Protein 2V33 (pdb70)

Radius of gyration: 16.58 Å; Cα contacts (8 Å, |Δi|>4): 611; chains: 2; bounding box: 35×36×46 Å

B-factor: mean 26.04, std 8.5, range [13.28, 63.44]

InterPro domains:
  IPR000336 Flavivirus/Alphavirus glycoprotein, immunoglobulin-like domain superfamily [G3DSA:2.60.40.350] (1107-1206)
  IPR000930 Peptidase S3, togavirin [PF00944] (112-268)
  IPR000930 Peptidase S3, togavirin [PR00798] (110-123)
  IPR000930 Peptidase S3, togavirin [PR00798] (131-155)
  IPR000930 Peptidase S3, togavirin [PR00798] (156-180)
  IPR000930 Peptidase S3, togavirin [PR00798] (181-205)
  IPR000930 Peptidase S3, togavirin [PR00798] (206-230)
  IPR000930 Peptidase S3, togavirin [PR00798] (231-257)
  IPR000930 Peptidase S3, togavirin [PS51690] (119-267)
  IPR000936 Alphavirus E2 glycoprotein [PF00943] (347-749)
  IPR002533 Alphavirus E3 spike glycoprotein [PF01563] (275-333)
  IPR002548 Alphavirus E1 glycoprotein [PF01589] (751-1253)
  IPR009003 Peptidase S1, PA clan [SSF50494] (113-269)
  IPR014756 Immunoglobulin E-set [SSF81296] (1108-1205)
  IPR036253 Flavivirus glycoprotein, central and dimerisation domain superfamily [SSF56983] (816-1107)
  IPR038055 Flaviviral glycoprotein E, dimerisation domain [G3DSA:2.60.98.10] (816-896)
  IPR038055 Flaviviral glycoprotein E, dimerisation domain [G3DSA:2.60.98.10] (931-994)
  IPR038055 Flaviviral glycoprotein E, dimerisation domain [G3DSA:2.60.98.10] (1033-1106)
  IPR042304 Alphavirus E2 glycoprotein, domain A [G3DSA:2.60.40.3200] (339-600)
  IPR042305 Alphavirus E2 glycoprotein, domain B [G3DSA:2.60.40.4310] (508-562)

Nearest PDB structures (foldseek):
  2v33-assembly2_B  TM=1.002E+00  e=1.120E-16  Semliki Forest virus
  2ala-assembly1_A  TM=9.786E-01  e=2.886E-14  Semliki Forest virus
  8x0k-assembly1_C  TM=9.872E-01  e=3.769E-14  Semliki Forest virus
  3n42-assembly1_F  TM=9.534E-01  e=2.826E-11  Chikungunya virus
  8eeu-assembly1_E  TM=9.744E-01  e=5.618E-10  Venezuelan equine encephalitis virus

CATH classification: 2.60.40.350

Organism: Semliki forest virus (NCBI:txid11033)

Secondary structure (DSSP, 8-state):
-PPPEEEEEEEEEEEB-EEEEEEEEEEEEEESS-EEEEEE---SSEEESBSEEEE-TT-EEEEEEEES-SS-EEEEEETTEEEEEE---B-/-PPPEEEEEEEEEEEB-EEEEEEEEEEEEEESS-EEEEEE---SSEEESBSEEEE-TT-EEEEEEEES-SS-EEEEEETTEEEEEE---B-

GO terms:
  GO:0044174 host cell endosome (C, IDA)
  GO:0019068 virion assembly (P, IMP)
  GO:0036094 small molecule binding (F, EXP)

Foldseek 3Di:
DDKDWAPWEKEWPAAAADPDQRTKMKIFTATDAWDKWAKDWDDPFKAWPDGIFTDHRVGMTMTTMHGNDQWDWIWMDTHNDIYIYTDRHHD/DAKDWAPWEKEWPAAAADPDWPTKMKIFTATDAWDKWAKAWDDPFKGWPGGMFTDHRVGMTMTIIHGNDQWDWIWMDTHNDIYIYIDGHHD

Structure (mmCIF, N/CA/C/O backbone):
data_2V33
#
_entry.id   2V33
#
_cell.length_a   60.343
_cell.length_b   62.659
_cell.length_c   113.735
_cell.angle_alpha   90.00
_cell.angle_beta   90.00
_cell.angle_gamma   90.00
#
_s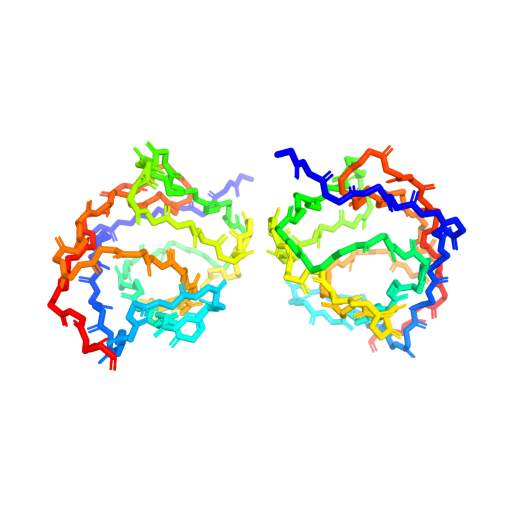ymmetry.space_group_name_H-M   'C 2 2 21'
#
loop_
_entity.id
_entity.type
_entity.pdbx_description
1 polymer 'E1 ENVELOPE GLYCOPROTEIN'
2 non-polymer 'NITRATE ION'
3 water water
#
loop_
_atom_site.group_PDB
_atom_site.id
_atom_site.type_symbol
_atom_site.label_atom_id
_atom_site.label_alt_id
_atom_site.label_comp_id
_atom_site.label_asym_id
_atom_site.label_entity_id
_atom_site.label_seq_id
_atom_site.pdbx_PDB_ins_code
_atom_site.Cartn_x
_atom_site.Cartn_y
_atom_site.Cartn_z
_atom_site.occupancy
_atom_site.B_iso_or_equiv
_atom_site.auth_seq_id
_atom_site.auth_comp_id
_atom_site.auth_asym_id
_atom_site.auth_atom_id
_atom_site.pdbx_PDB_model_num
ATOM 1 N N . GLU A 1 1 ? 55.869 19.669 51.760 1.00 43.69 292 GLU A N 1
ATOM 2 C CA . GLU A 1 1 ? 55.167 20.903 52.220 1.00 43.98 292 GLU A CA 1
ATOM 3 C C . GLU A 1 1 ? 53.764 20.622 52.771 1.00 42.47 292 GLU A C 1
ATOM 4 O O . GLU A 1 1 ? 53.067 19.703 52.319 1.00 42.93 292 GLU A O 1
ATOM 10 N N . ALA A 1 2 ? 53.368 21.431 53.750 1.00 41.01 293 ALA A N 1
ATOM 11 C CA . ALA A 1 2 ? 52.069 21.315 54.406 1.00 38.83 293 ALA A CA 1
ATOM 12 C C . ALA A 1 2 ? 50.917 21.576 53.435 1.00 36.99 293 ALA A C 1
ATOM 13 O O . ALA A 1 2 ? 51.078 22.340 52.476 1.00 37.28 293 ALA A O 1
ATOM 15 N N . PRO A 1 3 ? 49.757 20.931 53.671 1.00 34.70 294 PRO A N 1
ATOM 16 C CA . PRO A 1 3 ? 48.537 21.262 52.936 1.00 32.82 294 PRO A CA 1
ATOM 17 C C . PRO A 1 3 ? 48.202 22.754 53.036 1.00 30.97 294 PRO A C 1
ATOM 18 O O . PRO A 1 3 ? 48.436 23.378 54.071 1.00 30.83 294 PRO A O 1
ATOM 22 N N . THR A 1 4 ? 47.666 23.312 51.958 1.00 28.86 295 THR A N 1
ATOM 23 C CA . THR A 1 4 ? 47.179 24.683 51.971 1.00 27.27 295 THR A CA 1
ATOM 24 C C . THR A 1 4 ? 45.707 24.639 52.347 1.00 25.50 295 THR A C 1
ATOM 25 O O . THR A 1 4 ? 44.896 24.029 51.657 1.00 25.61 295 THR A O 1
ATOM 29 N N . ILE A 1 5 ? 45.362 25.310 53.446 1.00 23.49 296 ILE A N 1
ATOM 30 C CA . ILE A 1 5 ? 44.036 25.223 54.029 1.00 21.29 296 ILE A CA 1
ATOM 31 C C . ILE A 1 5 ? 43.292 26.515 53.693 1.00 20.60 296 ILE A C 1
ATOM 32 O O . ILE A 1 5 ? 43.801 27.624 53.936 1.00 21.36 296 ILE A O 1
ATOM 37 N N . ILE A 1 6 ? 42.107 26.363 53.121 1.00 19.14 297 ILE A N 1
ATOM 38 C CA . ILE A 1 6 ? 41.317 27.484 52.618 1.00 19.50 297 ILE A CA 1
ATOM 39 C C . ILE A 1 6 ? 39.930 27.424 53.260 1.00 17.69 297 ILE A C 1
ATOM 40 O O . ILE A 1 6 ? 39.415 26.328 53.554 1.00 17.16 297 ILE A O 1
ATOM 45 N N . ASP A 1 7 ? 39.303 28.580 53.502 1.00 17.00 298 ASP A N 1
ATOM 46 C CA . ASP A 1 7 ? 37.910 28.605 54.013 1.00 15.96 298 ASP A CA 1
ATOM 47 C C . ASP A 1 7 ? 37.710 27.926 55.350 1.00 15.48 298 ASP A C 1
ATOM 48 O O . ASP A 1 7 ? 36.653 27.338 55.614 1.00 15.67 298 ASP A O 1
ATOM 53 N N . LEU A 1 8 ? 38.731 27.995 56.196 1.00 15.46 299 LEU A N 1
ATOM 54 C CA . LEU A 1 8 ? 38.608 27.362 57.493 1.00 15.56 299 LEU A CA 1
ATOM 55 C C . LEU A 1 8 ? 37.478 27.969 58.333 1.00 15.63 299 LEU A C 1
ATOM 56 O O . LEU A 1 8 ? 37.418 29.189 58.551 1.00 17.10 299 LEU A O 1
ATOM 61 N N . THR A 1 9 ? 36.579 27.086 58.782 1.00 15.90 300 THR A N 1
ATOM 62 C CA A THR A 1 9 ? 35.477 27.482 59.657 0.50 16.97 300 THR A CA 1
ATOM 63 C CA B THR A 1 9 ? 35.428 27.449 59.605 0.50 16.36 300 THR A CA 1
ATOM 64 C C . THR A 1 9 ? 35.307 26.430 60.736 1.00 16.67 300 THR A C 1
ATOM 65 O O . THR A 1 9 ? 35.619 25.244 60.542 1.00 17.21 300 THR A O 1
ATOM 72 N N . CYS A 1 10 ? 34.826 26.864 61.888 1.00 16.25 301 CYS A N 1
ATOM 73 C CA . CYS A 1 10 ? 34.661 26.009 63.033 1.00 16.21 301 CYS A CA 1
ATOM 74 C C . CYS A 1 10 ? 33.209 25.909 63.446 1.00 17.29 301 CYS A C 1
ATOM 75 O O . CYS A 1 10 ? 32.469 26.903 63.376 1.00 17.60 301 CYS A O 1
ATOM 78 N N . THR A 1 11 ? 32.816 24.729 63.916 1.00 17.45 302 THR A N 1
ATOM 79 C CA . THR A 1 11 ? 31.516 24.530 64.526 1.00 19.01 302 THR A CA 1
ATOM 80 C C . THR A 1 11 ? 31.730 23.728 65.794 1.00 19.08 302 THR A C 1
ATOM 81 O O . THR A 1 11 ? 32.328 22.657 65.752 1.00 18.85 302 THR A O 1
ATOM 85 N N . VAL A 1 12 ? 31.262 24.240 66.924 1.00 19.01 303 VAL A N 1
ATOM 86 C CA . VAL A 1 12 ? 31.309 23.447 68.160 1.00 20.75 303 VAL A CA 1
ATOM 87 C C . VAL A 1 12 ? 30.031 22.636 68.243 1.00 23.12 303 VAL A C 1
ATOM 88 O O . VAL A 1 12 ? 28.945 23.197 68.310 1.00 23.47 303 VAL A O 1
ATOM 92 N N . ALA A 1 13 ? 30.163 21.314 68.196 1.00 25.25 304 ALA A N 1
ATOM 93 C CA . ALA A 1 13 ? 28.993 20.447 68.103 1.00 28.00 304 ALA A CA 1
ATOM 94 C C . ALA A 1 13 ? 28.344 20.279 69.463 1.00 29.73 304 ALA A C 1
ATOM 95 O O . ALA A 1 13 ? 27.119 20.341 69.592 1.00 30.98 304 ALA A O 1
ATOM 97 N N . THR A 1 14 ? 29.176 20.067 70.473 1.00 31.38 305 THR A N 1
ATOM 98 C CA . THR A 1 14 ? 28.727 19.878 71.831 1.00 33.21 305 THR A CA 1
ATOM 99 C C . THR A 1 14 ? 29.754 20.481 72.758 1.00 33.49 305 THR A C 1
ATOM 100 O O . THR A 1 14 ? 30.974 20.435 72.515 1.00 33.19 305 THR A O 1
ATOM 104 N N . CYS A 1 15 ? 29.255 21.062 73.829 1.00 35.02 306 CYS A N 1
ATOM 105 C CA . CYS A 1 15 ? 30.110 21.693 74.782 1.00 35.63 306 CYS A CA 1
ATOM 106 C C . CYS A 1 15 ? 29.544 21.531 76.175 1.00 36.93 306 CYS A C 1
ATOM 107 O O . CYS A 1 15 ? 28.410 21.937 76.446 1.00 36.04 306 CYS A O 1
ATOM 110 N N . THR A 1 16 ? 30.332 20.885 77.027 1.00 38.07 307 THR A N 1
ATOM 111 C CA A THR A 1 16 ? 30.092 20.910 78.454 0.50 39.02 307 THR A CA 1
ATOM 112 C CA B THR A 1 16 ? 30.103 20.880 78.469 0.50 38.91 307 THR A CA 1
ATOM 113 C C . THR A 1 16 ? 31.343 21.456 79.137 1.00 39.52 307 THR A C 1
ATOM 114 O O . THR A 1 16 ? 32.450 20.937 78.954 1.00 39.91 307 THR A O 1
ATOM 121 N N . HIS A 1 17 ? 31.175 22.532 79.893 1.00 40.39 308 HIS A N 1
ATOM 122 C CA . HIS A 1 17 ? 32.314 23.124 80.571 1.00 41.71 308 HIS A CA 1
ATOM 123 C C . HIS A 1 17 ? 32.648 22.331 81.833 1.00 42.28 308 HIS A C 1
ATOM 124 O O . HIS A 1 17 ? 31.945 22.403 82.849 1.00 42.63 308 HIS A O 1
ATOM 131 N N . SER A 1 18 ? 33.726 21.556 81.729 1.00 42.75 309 SER A N 1
ATOM 132 C CA . SER A 1 18 ? 34.128 20.600 82.755 1.00 42.77 309 SER A CA 1
ATOM 133 C C . SER A 1 18 ? 35.635 20.433 82.725 1.00 42.77 309 SER A C 1
ATOM 134 O O . SER A 1 18 ? 36.318 21.002 81.862 1.00 42.72 309 SER A O 1
ATOM 137 N N . SER A 1 19 ? 36.135 19.615 83.650 1.00 42.34 310 SER A N 1
ATOM 138 C CA . SER A 1 19 ? 37.568 19.375 83.812 1.00 42.35 310 SER A CA 1
ATOM 139 C C . SER A 1 19 ? 38.125 18.402 82.771 1.00 41.64 310 SER A C 1
ATOM 140 O O . SER A 1 19 ? 39.343 18.308 82.600 1.00 42.06 310 SER A O 1
ATOM 143 N N . ASP A 1 20 ? 37.239 17.680 82.088 1.00 40.24 311 ASP A N 1
ATOM 144 C CA . ASP A 1 20 ? 37.642 16.753 81.029 1.00 39.82 311 ASP A CA 1
ATOM 145 C C . ASP A 1 20 ? 37.458 17.422 79.668 1.00 37.75 311 ASP A C 1
ATOM 146 O O . ASP A 1 20 ? 37.034 18.584 79.595 1.00 37.91 311 ASP A O 1
ATOM 151 N N . PHE A 1 21 ? 37.775 16.703 78.591 1.00 35.63 312 PHE A N 1
ATOM 152 C CA . PHE A 1 21 ? 37.487 17.218 77.256 1.00 33.76 312 PHE A CA 1
ATOM 153 C C . PHE A 1 21 ? 35.997 17.028 76.972 1.00 33.38 312 PHE A C 1
ATOM 154 O O . PHE A 1 21 ? 35.586 16.033 76.379 1.00 33.68 312 PHE A O 1
ATOM 162 N N . GLY A 1 22 ? 35.196 17.991 77.424 1.00 32.56 313 GLY A N 1
ATOM 163 C CA . GLY A 1 22 ? 33.746 17.967 77.219 1.00 31.80 313 GLY A CA 1
ATOM 164 C C . GLY A 1 22 ? 33.321 18.655 75.935 1.00 30.70 313 GLY A C 1
ATOM 165 O O . GLY A 1 22 ? 32.118 18.743 75.617 1.00 30.81 313 GLY A O 1
ATOM 166 N N . GLY A 1 23 ? 34.311 19.136 75.184 1.00 28.80 314 GLY A N 1
ATOM 167 C CA . GLY A 1 23 ? 34.040 19.840 73.945 1.00 26.89 314 GLY A CA 1
ATOM 168 C C . GLY A 1 23 ? 34.435 19.033 72.725 1.00 25.37 314 GLY A C 1
ATOM 169 O O . GLY A 1 23 ? 35.476 18.369 72.708 1.00 25.01 314 GLY A O 1
ATOM 170 N N . VAL A 1 24 ? 33.572 19.086 71.716 1.00 23.89 315 VAL A N 1
ATOM 171 C CA . VAL A 1 24 ? 33.856 18.525 70.409 1.00 23.12 315 VAL A CA 1
ATOM 172 C C . VAL A 1 24 ? 33.605 19.595 69.365 1.00 21.76 315 VAL A C 1
ATOM 173 O O . VAL A 1 24 ? 32.559 20.248 69.379 1.00 21.36 315 VAL A O 1
ATOM 177 N N . LEU A 1 25 ? 34.571 19.789 68.474 1.0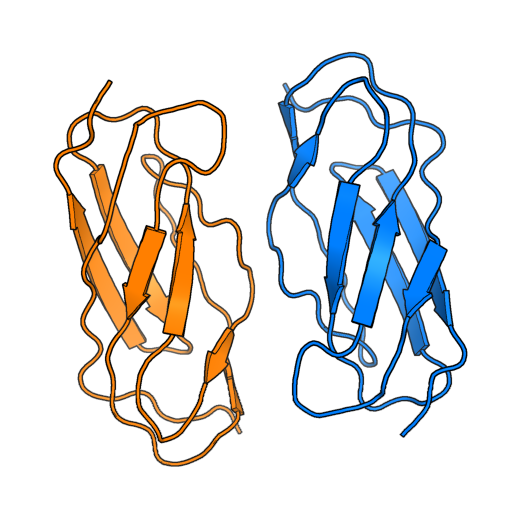0 20.45 316 LEU A N 1
ATOM 178 C CA . LEU A 1 25 ? 34.413 20.776 67.405 1.00 19.07 316 LEU A CA 1
ATOM 179 C C . LEU A 1 25 ? 34.765 20.150 66.065 1.00 19.26 316 LEU A C 1
ATOM 180 O O . LEU A 1 25 ? 35.572 19.210 65.999 1.00 19.58 316 LEU A O 1
ATOM 185 N N . THR A 1 26 ? 34.200 20.700 64.999 1.00 18.52 317 THR A N 1
ATOM 186 C CA . THR A 1 26 ? 34.511 20.262 63.654 1.00 19.10 317 THR A CA 1
ATOM 187 C C . THR A 1 26 ? 35.070 21.456 62.896 1.00 18.34 317 THR A C 1
ATOM 188 O O . THR A 1 26 ? 34.467 22.553 62.912 1.00 17.78 317 THR A O 1
ATOM 192 N N . LEU A 1 27 ? 36.216 21.259 62.240 1.00 17.32 318 LEU A N 1
ATOM 193 C CA . LEU A 1 27 ? 36.774 22.259 61.343 1.00 17.00 318 LEU A CA 1
ATOM 194 C C . LEU A 1 27 ? 36.462 21.837 59.934 1.00 17.51 318 LEU A C 1
ATOM 195 O O . LEU A 1 27 ? 36.680 20.687 59.566 1.00 18.63 318 LEU A O 1
ATOM 200 N N . THR A 1 28 ? 35.888 22.749 59.159 1.00 16.77 319 THR A N 1
ATOM 201 C CA A THR A 1 28 ? 35.671 22.497 57.742 0.50 17.70 319 THR A CA 1
ATOM 202 C CA B THR A 1 28 ? 35.593 22.540 57.749 0.50 16.90 319 THR A CA 1
ATOM 203 C C . THR A 1 28 ? 36.522 23.445 56.936 1.00 17.17 319 THR A C 1
ATOM 204 O O . THR A 1 28 ? 36.777 24.574 57.344 1.00 17.37 319 THR A O 1
ATOM 211 N N . TYR A 1 29 ? 37.004 22.953 55.795 1.00 16.69 320 TYR A N 1
ATOM 212 C CA . TYR A 1 29 ? 37.980 23.686 54.998 1.00 17.82 320 TYR A CA 1
ATOM 213 C C . TYR A 1 29 ? 38.019 23.052 53.620 1.00 18.53 320 TYR A C 1
ATOM 214 O O . TYR A 1 29 ? 37.465 21.941 53.397 1.00 17.91 320 TYR A O 1
ATOM 223 N N . LYS A 1 30 ? 38.695 23.743 52.707 1.00 20.13 321 LYS A N 1
ATOM 224 C CA . LYS A 1 30 ? 39.138 23.130 51.445 1.00 22.49 321 LYS A CA 1
ATOM 225 C C . LYS A 1 30 ? 40.644 22.947 51.482 1.00 23.41 321 LYS A C 1
ATOM 226 O O . LYS A 1 30 ? 41.361 23.757 52.055 1.00 22.21 321 LYS A O 1
ATOM 232 N N . THR A 1 31 ? 41.139 21.877 50.866 1.00 24.83 322 THR A N 1
ATOM 233 C CA . THR A 1 31 ? 42.592 21.696 50.774 1.00 27.03 322 THR A CA 1
ATOM 234 C C . THR A 1 31 ? 43.025 21.080 49.457 1.00 28.54 322 THR A C 1
ATOM 235 O O . THR A 1 31 ? 42.240 20.418 48.807 1.00 28.86 322 THR A O 1
ATOM 239 N N . ASN A 1 32 ? 44.292 21.288 49.117 1.00 29.79 323 ASN A N 1
ATOM 240 C CA . ASN A 1 32 ? 44.864 20.760 47.872 1.00 31.49 323 ASN A CA 1
ATOM 241 C C . ASN A 1 32 ? 45.247 19.286 47.939 1.00 32.39 323 ASN A C 1
ATOM 242 O O . ASN A 1 32 ? 45.264 18.587 46.911 1.00 32.72 323 ASN A O 1
ATOM 247 N N . LYS A 1 33 ? 45.551 18.818 49.147 1.00 32.86 324 LYS A N 1
ATOM 248 C CA . LYS A 1 33 ? 46.054 17.460 49.344 1.00 33.76 324 LYS A CA 1
ATOM 249 C C . LYS A 1 33 ? 45.884 16.974 50.773 1.00 33.66 324 LYS A C 1
ATOM 250 O O . LYS A 1 33 ? 45.719 17.776 51.707 1.00 33.50 324 LYS A O 1
ATOM 256 N N . ASN A 1 34 ? 45.911 15.652 50.931 1.00 33.56 325 ASN A N 1
ATOM 257 C CA . ASN A 1 34 ? 46.053 15.030 52.240 1.00 33.26 325 ASN A CA 1
ATOM 258 C C . ASN A 1 34 ? 47.417 15.367 52.839 1.00 33.06 325 ASN A C 1
ATOM 259 O O . ASN A 1 34 ? 48.412 15.498 52.119 1.00 33.56 325 ASN A O 1
ATOM 264 N N . GLY A 1 35 ? 47.467 15.509 54.156 1.00 32.00 326 GLY A N 1
ATOM 265 C CA . GLY A 1 35 ? 48.719 15.785 54.847 1.00 31.33 326 GLY A CA 1
ATOM 266 C C . GLY A 1 35 ? 48.534 16.021 56.333 1.00 30.73 326 GLY A C 1
ATOM 267 O O . GLY A 1 35 ? 47.408 16.003 56.836 1.00 31.34 326 GLY A O 1
ATOM 268 N N . ASP A 1 36 ? 49.643 16.231 57.036 1.00 30.39 327 ASP A N 1
ATOM 269 C CA . ASP A 1 36 ? 49.606 16.545 58.456 1.00 29.89 327 ASP A CA 1
ATOM 270 C C . ASP A 1 36 ? 49.543 18.046 58.649 1.00 28.45 327 ASP A C 1
ATOM 271 O O . ASP A 1 36 ? 50.261 18.802 57.990 1.00 27.92 327 ASP A O 1
ATOM 276 N N . CYS A 1 37 ? 48.688 18.479 59.574 1.00 27.00 328 CYS A N 1
ATOM 277 C CA . CYS A 1 37 ? 48.705 19.861 60.018 1.00 25.23 328 CYS A CA 1
ATOM 278 C C . CYS A 1 37 ? 48.822 19.917 61.521 1.00 24.06 328 CYS A C 1
ATOM 279 O O . CYS A 1 37 ? 48.142 19.169 62.216 1.00 24.71 328 CYS A O 1
ATOM 282 N N . SER A 1 38 ? 49.628 20.841 62.027 1.00 23.38 329 SER A N 1
ATOM 283 C CA . SER A 1 38 ? 49.556 21.184 63.444 1.00 23.04 329 SER A CA 1
ATOM 284 C C . SER A 1 38 ? 48.258 21.923 63.715 1.00 22.13 329 SER A C 1
ATOM 285 O O . SER A 1 38 ? 47.743 22.625 62.836 1.00 21.53 329 SER A O 1
ATOM 288 N N . VAL A 1 39 ? 47.731 21.711 64.912 1.00 21.35 330 VAL A N 1
ATOM 289 C CA . VAL A 1 39 ? 46.586 22.486 65.402 1.00 21.80 330 VAL A CA 1
ATOM 290 C C . VAL A 1 39 ? 46.986 23.135 66.717 1.00 22.72 330 VAL A C 1
ATOM 291 O O . VAL A 1 39 ? 47.654 22.504 67.548 1.00 22.41 330 VAL A O 1
ATOM 295 N N . HIS A 1 40 ? 46.581 24.397 66.901 1.00 23.24 331 HIS A N 1
ATOM 296 C CA . HIS A 1 40 ? 46.969 25.175 68.073 1.00 24.62 331 HIS A CA 1
ATOM 297 C C . HIS A 1 40 ? 45.827 26.082 68.484 1.00 24.92 331 HIS A C 1
ATOM 298 O O . HIS A 1 40 ? 45.029 26.498 67.652 1.00 23.23 331 HIS A O 1
ATOM 305 N N . SER A 1 41 ? 45.778 26.390 69.771 1.00 26.13 332 SER A N 1
ATOM 306 C CA . SER A 1 41 ? 44.958 27.486 70.276 1.00 28.42 332 SER A CA 1
ATOM 307 C C . SER A 1 41 ? 45.678 28.056 71.474 1.00 29.74 332 SER A C 1
ATOM 308 O O . SER A 1 41 ? 46.017 27.322 72.400 1.00 31.53 332 SER A O 1
ATOM 311 N N . HIS A 1 42 ? 45.916 29.360 71.452 1.00 31.77 333 HIS A N 1
ATOM 312 C CA . HIS A 1 42 ? 46.495 30.053 72.604 1.00 33.79 333 HIS A CA 1
ATOM 313 C C . HIS A 1 42 ? 45.416 30.908 73.252 1.00 34.10 333 HIS A C 1
ATOM 314 O O . HIS A 1 42 ? 45.158 32.053 72.854 1.00 35.41 333 HIS A O 1
ATOM 321 N N . SER A 1 43 ? 44.760 30.291 74.228 1.00 33.96 334 SER A N 1
ATOM 322 C CA . SER A 1 43 ? 43.535 30.813 74.806 1.00 33.48 334 SER A CA 1
ATOM 323 C C . SER A 1 43 ? 43.561 30.651 76.313 1.00 33.65 334 SER A C 1
ATOM 324 O O . SER A 1 43 ? 43.916 29.599 76.828 1.00 34.05 334 SER A O 1
ATOM 327 N N . ASN A 1 44 ? 43.150 31.696 77.017 1.00 34.62 335 ASN A N 1
ATOM 328 C CA . ASN A 1 44 ? 42.950 31.627 78.457 1.00 34.84 335 ASN A CA 1
ATOM 329 C C . ASN A 1 44 ? 41.680 30.847 78.803 1.00 33.81 335 ASN A C 1
ATOM 330 O O . ASN A 1 44 ? 41.401 30.621 79.988 1.00 35.30 335 ASN A O 1
ATOM 335 N N . VAL A 1 45 ? 40.924 30.424 77.780 1.00 32.11 336 VAL A N 1
ATOM 336 C CA A VAL A 1 45 ? 39.561 29.937 77.990 0.50 30.92 336 VAL A CA 1
ATOM 337 C CA B VAL A 1 45 ? 39.553 29.947 77.975 0.50 30.86 336 VAL A CA 1
ATOM 338 C C . VAL A 1 45 ? 39.299 28.486 77.562 1.00 29.95 336 VAL A C 1
ATOM 339 O O . VAL A 1 45 ? 38.408 27.828 78.104 1.00 29.85 336 VAL A O 1
ATOM 346 N N . ALA A 1 46 ? 40.068 27.979 76.606 1.00 28.33 337 ALA A N 1
ATOM 347 C CA . ALA A 1 46 ? 39.899 26.600 76.171 1.00 26.27 337 ALA A CA 1
ATOM 348 C C . ALA A 1 46 ? 41.256 25.950 75.938 1.00 25.33 337 ALA A C 1
ATOM 349 O O . ALA A 1 46 ? 42.215 26.650 75.650 1.00 25.45 337 ALA A O 1
ATOM 351 N N . THR A 1 47 ? 41.312 24.625 76.067 1.00 24.26 338 THR A N 1
ATOM 352 C CA . THR A 1 47 ? 42.543 23.843 75.816 1.00 23.97 338 THR A CA 1
ATOM 353 C C . THR A 1 47 ? 42.222 22.727 74.831 1.00 22.47 338 THR A C 1
ATOM 354 O O . THR A 1 47 ? 41.300 21.941 75.080 1.00 21.80 338 THR A O 1
ATOM 358 N N . LEU A 1 48 ? 42.983 22.627 73.732 1.00 21.70 339 LEU A N 1
ATOM 359 C CA . LEU A 1 48 ? 42.756 21.540 72.771 1.00 21.33 339 LEU A CA 1
ATOM 360 C C . LEU A 1 48 ? 43.372 20.252 73.274 1.00 21.36 339 LEU A C 1
ATOM 361 O O . LEU A 1 48 ? 44.427 20.280 73.908 1.00 22.02 339 LEU A O 1
ATOM 366 N N . GLN A 1 49 ? 42.702 19.136 72.993 1.00 20.26 340 GLN A N 1
ATOM 367 C CA . GLN A 1 49 ? 43.318 17.820 73.205 1.00 20.17 340 GLN A CA 1
ATOM 368 C C . GLN A 1 49 ? 44.444 17.581 72.207 1.00 21.52 340 GLN A C 1
ATOM 369 O O . GLN A 1 49 ? 45.535 17.131 72.599 1.00 21.56 340 GLN A O 1
ATOM 375 N N . GLU A 1 50 ? 44.190 17.869 70.930 1.00 21.20 341 GLU A N 1
ATOM 376 C CA . GLU A 1 50 ? 45.119 17.470 69.859 1.00 21.60 341 GLU A CA 1
ATOM 377 C C . GLU A 1 50 ? 46.239 18.473 69.600 1.00 21.44 341 GLU A C 1
ATOM 378 O O . GLU A 1 50 ? 46.084 19.677 69.826 1.00 21.59 341 GLU A O 1
ATOM 384 N N . ALA A 1 51 ? 47.348 17.962 69.061 1.00 20.34 342 ALA A N 1
ATOM 385 C CA . ALA A 1 51 ? 48.475 18.754 68.620 1.00 20.41 342 ALA A CA 1
ATOM 386 C C . ALA A 1 51 ? 48.563 18.756 67.101 1.00 20.60 342 ALA A C 1
ATOM 387 O O . ALA A 1 51 ? 49.150 19.661 66.504 1.00 21.27 342 ALA A O 1
ATOM 389 N N . THR A 1 52 ? 48.047 17.691 66.502 1.00 20.93 343 THR A N 1
ATOM 390 C CA A THR A 1 52 ? 48.174 17.475 65.057 0.50 22.05 343 THR A CA 1
ATOM 391 C CA B THR A 1 52 ? 48.195 17.443 65.065 0.50 21.89 343 THR A CA 1
ATOM 392 C C . THR A 1 52 ? 46.940 16.776 64.521 1.00 21.82 343 THR A C 1
ATOM 393 O O . THR A 1 52 ? 46.252 16.042 65.242 1.00 22.22 343 THR A O 1
ATOM 400 N N . ALA A 1 53 ? 46.637 17.043 63.256 1.00 23.40 344 ALA A N 1
ATOM 401 C CA . ALA A 1 53 ? 45.501 16.441 62.601 1.00 24.44 344 ALA A CA 1
ATOM 402 C C . ALA A 1 53 ? 45.893 15.911 61.247 1.00 24.97 344 ALA A C 1
ATOM 403 O O . ALA A 1 53 ? 46.752 16.485 60.572 1.00 26.32 344 ALA A O 1
ATOM 405 N N . LYS A 1 54 ? 45.239 14.823 60.865 1.00 26.48 345 LYS A N 1
ATOM 406 C CA . LYS A 1 54 ? 45.415 14.224 59.552 1.00 27.70 345 LYS A CA 1
ATOM 407 C C . LYS A 1 54 ? 44.383 14.870 58.653 1.00 27.94 345 LYS A C 1
ATOM 408 O O . LYS A 1 54 ? 43.200 14.522 58.677 1.00 29.59 345 LYS A O 1
ATOM 414 N N . VAL A 1 55 ? 44.834 15.858 57.892 1.00 27.28 346 VAL A N 1
ATOM 415 C CA . VAL A 1 55 ? 43.968 16.589 56.996 1.00 27.52 346 VAL A CA 1
ATOM 416 C C . VAL A 1 55 ? 43.693 15.753 55.752 1.00 27.84 346 VAL A C 1
ATOM 417 O O . VAL A 1 55 ? 44.622 15.178 55.168 1.00 27.68 346 VAL A O 1
ATOM 421 N N . LYS A 1 56 ? 42.419 15.681 55.379 1.00 27.74 347 LYS A N 1
ATOM 422 C CA . LYS A 1 56 ? 41.964 14.998 54.178 1.00 28.62 347 LYS A CA 1
ATOM 423 C C . LYS A 1 56 ? 41.240 15.960 53.243 1.00 28.21 347 LYS A C 1
ATOM 424 O O . LYS A 1 56 ? 40.692 16.994 53.667 1.00 27.96 347 LYS A O 1
ATOM 430 N N . THR A 1 57 ? 41.215 15.609 51.967 1.00 28.63 348 THR A N 1
ATOM 431 C CA . THR A 1 57 ? 40.551 16.431 50.969 1.00 28.96 348 THR A CA 1
ATOM 432 C C . THR A 1 57 ? 39.030 16.489 51.161 1.00 28.48 348 THR A C 1
ATOM 433 O O . THR A 1 57 ? 38.378 17.402 50.653 1.00 27.80 348 THR A O 1
ATOM 437 N N . ALA A 1 58 ? 38.461 15.520 51.882 1.00 28.16 349 ALA A N 1
ATOM 438 C CA . ALA A 1 58 ? 37.021 15.537 52.226 1.00 27.69 349 ALA A CA 1
ATOM 439 C C . ALA A 1 58 ? 36.606 16.778 53.029 1.00 26.93 349 ALA A C 1
ATOM 440 O O . ALA A 1 58 ? 35.421 17.107 53.103 1.00 27.55 349 ALA A O 1
ATOM 442 N N . GLY A 1 59 ? 37.584 17.440 53.641 1.00 25.80 350 GLY A N 1
ATOM 443 C CA . GLY A 1 59 ? 37.387 18.804 54.133 1.00 24.39 350 GLY A CA 1
ATOM 444 C C . GLY A 1 59 ? 36.848 18.965 55.535 1.00 23.63 350 GLY A C 1
ATOM 445 O O . GLY A 1 59 ? 36.292 20.019 55.847 1.00 21.91 350 GLY A O 1
ATOM 446 N N . LYS A 1 60 ? 37.005 17.944 56.380 1.00 22.92 351 LYS A N 1
ATOM 447 C CA A LYS A 1 60 ? 36.579 18.003 57.786 0.50 22.96 351 LYS A CA 1
ATOM 448 C CA B LYS A 1 60 ? 36.616 18.048 57.787 0.50 23.23 351 LYS A CA 1
ATOM 449 C C . LYS A 1 60 ? 37.626 17.381 58.715 1.00 22.74 351 LYS A C 1
ATOM 450 O O . LYS A 1 60 ? 38.219 16.341 58.382 1.00 23.78 351 LYS A O 1
ATOM 461 N N . VAL A 1 61 ? 37.859 18.030 59.857 1.00 21.99 352 VAL A N 1
ATOM 462 C CA . VAL A 1 61 ? 38.734 17.567 60.945 1.00 22.01 352 VAL A CA 1
ATOM 463 C C . VAL A 1 61 ? 37.938 17.715 62.235 1.00 21.77 352 VAL A C 1
ATOM 464 O O . VAL A 1 61 ? 37.329 18.753 62.456 1.00 20.69 352 VAL A O 1
ATOM 468 N N . THR A 1 62 ? 37.961 16.705 63.097 1.00 21.47 353 THR A N 1
ATOM 469 C CA . THR A 1 62 ? 37.290 16.757 64.385 1.00 21.56 353 THR A CA 1
ATOM 470 C C . THR A 1 62 ? 38.357 16.917 65.470 1.00 21.38 353 THR A C 1
ATOM 471 O O . THR A 1 62 ? 39.366 16.186 65.484 1.00 21.93 353 THR A O 1
ATOM 475 N N . LEU A 1 63 ? 38.136 17.862 66.375 1.00 20.25 354 LEU A N 1
ATOM 476 C CA . LEU A 1 63 ? 39.031 18.101 67.504 1.00 19.85 354 LEU A CA 1
ATOM 477 C C . LEU A 1 63 ? 38.252 18.114 68.804 1.00 20.34 354 LEU A C 1
ATOM 478 O O . LEU A 1 63 ? 37.035 18.278 68.802 1.00 19.82 354 LEU A O 1
ATOM 483 N N . HIS A 1 64 ? 38.966 17.943 69.913 1.00 20.08 355 HIS A N 1
ATOM 484 C CA . HIS A 1 64 ? 38.339 17.940 71.239 1.00 20.29 355 HIS A CA 1
ATOM 485 C C . HIS A 1 64 ? 38.995 18.985 72.099 1.00 19.99 355 HIS A C 1
ATOM 486 O O . HIS A 1 64 ? 40.132 19.374 71.854 1.00 19.41 355 HIS A O 1
ATOM 493 N N . PHE A 1 65 ? 38.240 19.514 73.059 1.00 19.71 356 PHE A N 1
ATOM 494 C CA . PHE A 1 65 ? 38.770 20.583 73.893 1.00 19.99 356 PHE A CA 1
ATOM 495 C C . PHE A 1 65 ? 38.122 20.568 75.244 1.00 20.29 356 PHE A C 1
ATOM 496 O O . PHE A 1 65 ? 37.104 19.915 75.448 1.00 20.40 356 PHE A O 1
ATOM 504 N N . SER A 1 66 ? 38.742 21.286 76.157 1.00 20.73 357 SER A N 1
ATOM 505 C CA A SER A 1 66 ? 38.183 21.459 77.485 0.50 21.29 357 SER A CA 1
ATOM 506 C CA B SER A 1 66 ? 38.215 21.455 77.496 0.50 21.76 357 SER A CA 1
ATOM 507 C C . SER A 1 66 ? 38.072 22.945 77.734 1.00 21.97 357 SER A C 1
ATOM 508 O O . SER A 1 66 ? 38.873 23.734 77.223 1.00 21.90 357 SER A O 1
ATOM 513 N N . THR A 1 67 ? 37.061 23.331 78.506 1.00 22.77 358 THR A N 1
ATOM 514 C CA . THR A 1 67 ? 36.868 24.733 78.848 1.00 24.53 358 THR A CA 1
ATOM 515 C C . THR A 1 67 ? 36.262 24.890 80.230 1.00 25.15 358 THR A C 1
ATOM 516 O O . THR A 1 67 ? 35.473 24.059 80.632 1.00 25.82 358 THR A O 1
ATOM 520 N N . ALA A 1 68 ? 36.633 25.957 80.936 1.00 26.57 359 ALA A N 1
ATOM 521 C CA . ALA A 1 68 ? 35.969 26.295 82.203 1.00 27.38 359 ALA A CA 1
ATOM 522 C C . ALA A 1 68 ? 34.971 27.432 82.018 1.00 27.67 359 ALA A C 1
ATOM 523 O O . ALA A 1 68 ? 34.427 27.957 82.997 1.00 29.49 359 ALA A O 1
ATOM 525 N N . SER A 1 69 ? 34.738 27.805 80.762 1.00 26.36 360 SER A N 1
ATOM 526 C CA . SER A 1 69 ? 33.785 28.864 80.428 1.00 24.81 360 SER A CA 1
ATOM 527 C C . SER A 1 69 ? 32.475 28.302 79.906 1.00 23.52 360 SER A C 1
ATOM 528 O O . SER A 1 69 ? 32.448 27.259 79.237 1.00 23.33 360 SER A O 1
ATOM 531 N N . ALA A 1 70 ? 31.380 29.012 80.182 1.00 22.21 361 ALA A N 1
ATOM 532 C CA . ALA A 1 70 ? 30.112 28.643 79.575 1.00 21.67 361 ALA A CA 1
ATOM 533 C C . ALA A 1 70 ? 29.934 29.349 78.229 1.00 19.32 361 ALA A C 1
ATOM 534 O O . ALA A 1 70 ? 29.026 29.010 77.496 1.00 20.30 361 ALA A O 1
ATOM 536 N N . SER A 1 71 ? 30.817 30.299 77.910 1.00 19.06 362 SER A N 1
ATOM 537 C CA A SER A 1 71 ? 30.711 31.039 76.640 0.50 18.32 362 SER A CA 1
ATOM 538 C CA B SER A 1 71 ? 30.721 31.071 76.670 0.50 18.88 362 SER A CA 1
ATOM 539 C C . SER A 1 71 ? 32.049 31.105 75.917 1.00 17.89 362 SER A C 1
ATOM 540 O O . SER A 1 71 ? 32.496 32.169 75.493 1.00 17.43 362 SER A O 1
ATOM 545 N N . PRO A 1 72 ? 32.715 29.940 75.754 1.00 17.71 363 PRO A N 1
ATOM 546 C CA . PRO A 1 72 ? 34.063 30.024 75.197 1.00 17.75 363 PRO A CA 1
ATOM 547 C C . PRO A 1 72 ? 34.119 30.488 73.751 1.00 16.48 363 PRO A C 1
ATOM 548 O O . PRO A 1 72 ? 33.261 30.121 72.953 1.00 16.97 363 PRO A O 1
ATOM 552 N N . SER A 1 73 ? 35.136 31.279 73.433 1.00 16.58 364 SER A N 1
ATOM 553 C CA . SER A 1 73 ? 35.499 31.577 72.066 1.00 16.08 364 SER A CA 1
ATOM 554 C C . SER A 1 73 ? 37.007 31.588 71.994 1.00 16.99 364 SER A C 1
ATOM 555 O O . SER A 1 73 ? 37.699 32.213 72.836 1.00 18.32 364 SER A O 1
ATOM 558 N N . PHE A 1 74 ? 37.530 30.857 71.011 1.00 15.90 365 PHE A N 1
ATOM 559 C CA . PHE A 1 74 ? 38.969 30.628 70.930 1.00 16.27 365 PHE A CA 1
ATOM 560 C C . PHE A 1 74 ? 39.357 30.419 69.486 1.00 16.23 365 PHE A C 1
ATOM 561 O O . PHE A 1 74 ? 38.629 29.795 68.731 1.00 17.17 365 PHE A O 1
ATOM 569 N N . VAL A 1 75 ? 40.494 30.973 69.097 1.00 16.77 366 VAL A N 1
ATOM 570 C CA . VAL A 1 75 ? 40.969 30.821 67.731 1.00 16.34 366 VAL A CA 1
ATOM 571 C C . VAL A 1 75 ? 41.783 29.538 67.631 1.00 16.68 366 VAL A C 1
ATOM 572 O O . VAL A 1 75 ? 42.674 29.266 68.454 1.00 18.35 366 VAL A O 1
ATOM 576 N N . VAL A 1 76 ? 41.425 28.743 66.640 1.00 16.56 367 VAL A N 1
ATOM 577 C CA . VAL A 1 76 ? 42.156 27.515 66.355 1.00 15.91 367 VAL A CA 1
ATOM 578 C C . VAL A 1 76 ? 42.864 27.640 65.022 1.00 17.19 367 VAL A C 1
ATOM 579 O O . VAL A 1 76 ? 42.283 28.114 64.044 1.00 17.72 367 VAL A O 1
ATOM 583 N N . SER A 1 77 ? 44.131 27.217 64.977 1.00 17.28 368 SER A N 1
ATOM 584 C CA . SER A 1 77 ? 44.845 27.136 63.701 1.00 18.74 368 SER A CA 1
ATOM 585 C C . SER A 1 77 ? 44.855 25.692 63.213 1.00 18.62 368 SER A C 1
ATOM 586 O O . SER A 1 77 ? 44.917 24.749 64.007 1.00 19.69 368 SER A O 1
ATOM 589 N N . LEU A 1 78 ? 44.780 25.537 61.901 1.00 18.97 369 LEU A N 1
ATOM 590 C CA . LEU A 1 78 ? 45.011 24.259 61.227 1.00 19.44 369 LEU A CA 1
ATOM 591 C C . LEU A 1 78 ? 46.037 24.570 60.150 1.00 20.29 369 LEU A C 1
ATOM 592 O O . LEU A 1 78 ? 45.752 25.337 59.208 1.00 20.46 369 LEU A O 1
ATOM 597 N N . CYS A 1 79 ? 47.245 24.023 60.286 1.00 21.94 370 CYS A N 1
ATOM 598 C CA . CYS A 1 79 ? 48.361 24.519 59.482 1.00 23.00 370 CYS A CA 1
ATOM 599 C C . CYS A 1 79 ? 48.420 26.059 59.630 1.00 22.87 370 CYS A C 1
ATOM 600 O O . CYS A 1 79 ? 48.410 26.562 60.752 1.00 22.83 370 CYS A O 1
ATOM 603 N N . SER A 1 80 ? 48.434 26.810 58.531 1.00 22.96 371 SER A N 1
ATOM 604 C CA . SER A 1 80 ? 48.574 28.263 58.671 1.00 22.79 371 SER A CA 1
ATOM 605 C C . SER A 1 80 ? 47.241 29.004 58.803 1.00 21.89 371 SER A C 1
ATOM 606 O O . SER A 1 80 ? 47.244 30.211 59.060 1.00 22.76 371 SER A O 1
ATOM 609 N N . ALA A 1 81 ? 46.131 28.283 58.635 1.00 20.10 372 ALA A N 1
ATOM 610 C CA . ALA A 1 81 ? 44.783 28.905 58.622 1.00 18.82 372 ALA A CA 1
ATOM 611 C C . ALA A 1 81 ? 44.275 29.069 60.041 1.00 18.19 372 ALA A C 1
ATOM 612 O O . ALA A 1 81 ? 44.593 28.276 60.911 1.00 18.67 372 ALA A O 1
ATOM 614 N N . ARG A 1 82 ? 43.507 30.124 60.277 1.00 17.52 373 ARG A N 1
ATOM 615 C CA . ARG A 1 82 ? 42.980 30.414 61.614 1.00 17.00 373 ARG A CA 1
ATOM 616 C C . ARG A 1 82 ? 41.498 30.698 61.572 1.00 16.13 373 ARG A C 1
ATOM 617 O O . ARG A 1 82 ? 41.029 31.419 60.706 1.00 16.29 373 ARG A O 1
ATOM 625 N N . ALA A 1 83 ? 40.769 30.115 62.510 1.00 15.79 374 ALA A N 1
ATOM 626 C CA . ALA A 1 83 ? 39.305 30.294 62.576 1.00 15.05 374 ALA A CA 1
ATOM 627 C C . ALA A 1 83 ? 38.880 30.396 64.039 1.00 15.24 374 ALA A C 1
ATOM 628 O O . ALA A 1 83 ? 39.483 29.769 64.903 1.00 15.78 374 ALA A O 1
ATOM 630 N N . THR A 1 84 ? 37.844 31.177 64.310 1.00 14.77 375 THR A N 1
ATOM 631 C CA . THR A 1 84 ? 37.232 31.253 65.640 1.00 14.83 375 THR A CA 1
ATOM 632 C C . THR A 1 84 ? 36.268 30.114 65.878 1.00 14.75 375 THR A C 1
ATOM 633 O O . THR A 1 84 ? 35.394 29.837 65.057 1.00 15.33 375 THR A O 1
ATOM 637 N N . CYS A 1 85 ? 36.454 29.456 67.013 1.00 14.68 376 CYS A N 1
ATOM 638 C CA . CYS A 1 85 ? 35.496 28.494 67.532 1.00 14.64 376 CYS A CA 1
ATOM 639 C C . CYS A 1 85 ? 34.744 29.143 68.687 1.00 14.81 376 CYS A C 1
ATOM 640 O O . CYS A 1 85 ? 35.362 29.670 69.605 1.00 15.42 376 CYS A O 1
ATOM 643 N N . SER A 1 86 ? 33.422 29.087 68.653 1.00 14.32 377 SER A N 1
ATOM 644 C CA . SER A 1 86 ? 32.632 29.741 69.685 1.00 14.37 377 SER A CA 1
ATOM 645 C C . SER A 1 86 ? 31.482 28.858 70.103 1.00 14.54 377 SER A C 1
ATOM 646 O O . SER A 1 86 ? 30.922 28.168 69.274 1.00 16.09 377 SER A O 1
ATOM 649 N N . ALA A 1 87 ? 31.077 28.910 71.375 1.00 15.44 378 ALA A N 1
ATOM 650 C CA . ALA A 1 87 ? 29.946 28.072 71.800 1.00 16.07 378 ALA A CA 1
ATOM 651 C C . ALA A 1 87 ? 29.321 28.624 73.056 1.00 17.10 378 ALA A C 1
ATOM 652 O O . ALA A 1 87 ? 29.996 29.322 73.836 1.00 17.28 378 ALA A O 1
ATOM 654 N N . SER A 1 88 ? 28.031 28.317 73.224 1.00 18.31 379 SER A N 1
ATOM 655 C CA . SER A 1 88 ? 27.396 28.344 74.545 1.00 20.69 379 SER A CA 1
ATOM 656 C C . SER A 1 88 ? 27.362 26.913 75.046 1.00 23.38 379 SER A C 1
ATOM 657 O O . SER A 1 88 ? 26.746 26.043 74.411 1.00 24.26 379 SER A O 1
ATOM 660 N N . CYS A 1 89 ? 28.007 26.668 76.182 1.00 26.94 380 CYS A N 1
ATOM 661 C CA . CYS A 1 89 ? 28.085 25.302 76.723 1.00 31.01 380 CYS A CA 1
ATOM 662 C C . CYS A 1 89 ? 26.983 24.997 77.721 1.00 34.04 380 CYS A C 1
ATOM 663 O O . CYS A 1 89 ? 25.979 25.727 77.812 1.00 35.02 380 CYS A O 1
ATOM 666 N N . GLU A 1 90 ? 27.167 23.891 78.438 1.00 36.83 381 GLU A N 1
ATOM 667 C CA . GLU A 1 90 ? 26.259 23.453 79.487 1.00 38.55 381 GLU A CA 1
ATOM 668 C C . GLU A 1 90 ? 27.093 22.896 80.630 1.00 40.10 381 GLU A C 1
ATOM 669 O O . GLU A 1 90 ? 28.207 22.424 80.408 1.00 40.32 381 GLU A O 1
ATOM 675 N N . PRO A 1 91 ? 26.564 22.938 81.865 1.00 41.07 382 PRO A N 1
ATOM 676 C CA . PRO A 1 91 ? 27.306 22.293 82.949 1.00 41.51 382 PRO A CA 1
ATOM 677 C C . PRO A 1 91 ? 27.198 20.773 82.847 1.00 41.91 382 PRO A C 1
ATOM 678 O O . PRO A 1 91 ? 26.343 20.248 82.118 1.00 42.53 382 PRO A O 1
ATOM 683 N N . GLU B 1 1 ? 48.871 24.806 90.104 1.00 41.85 292 GLU B N 1
ATOM 684 C CA . GLU B 1 1 ? 50.118 24.089 89.715 1.00 42.23 292 GLU B CA 1
ATOM 685 C C . GLU B 1 1 ? 49.802 22.758 89.025 1.00 40.66 292 GLU B C 1
ATOM 686 O O . GLU B 1 1 ? 48.768 22.138 89.282 1.00 40.88 292 GLU B O 1
ATOM 692 N N . ALA B 1 2 ? 50.705 22.338 88.143 1.00 39.03 293 ALA B N 1
ATOM 693 C CA . ALA B 1 2 ? 50.554 21.094 87.400 1.00 36.95 293 ALA B CA 1
ATOM 694 C C . ALA B 1 2 ? 50.659 19.883 88.330 1.00 35.19 293 ALA B C 1
ATOM 695 O O . ALA B 1 2 ? 51.338 19.951 89.359 1.00 35.44 293 ALA B O 1
ATOM 697 N N . PRO B 1 3 ? 49.979 18.773 87.980 1.00 32.98 294 PRO B N 1
ATOM 698 C CA . PRO B 1 3 ? 50.176 17.537 88.748 1.00 31.28 294 PRO B CA 1
ATOM 699 C C . PRO B 1 3 ? 51.648 17.136 88.727 1.00 29.93 294 PRO B C 1
ATOM 700 O O . PRO B 1 3 ? 52.351 17.401 87.749 1.00 29.53 294 PRO B O 1
ATOM 704 N N . THR B 1 4 ? 52.111 16.520 89.811 1.00 28.33 295 THR B N 1
ATOM 705 C CA . THR B 1 4 ? 53.465 16.005 89.874 1.00 27.16 295 THR B CA 1
ATOM 706 C C . THR B 1 4 ? 53.405 14.567 89.383 1.00 25.20 295 THR B C 1
ATOM 707 O O . THR B 1 4 ? 52.608 13.779 89.885 1.00 25.80 295 THR B O 1
ATOM 711 N N . ILE B 1 5 ? 54.233 14.235 88.393 1.00 22.24 296 ILE B N 1
ATOM 712 C CA . ILE B 1 5 ? 54.171 12.911 87.753 1.00 20.16 296 ILE B CA 1
ATOM 713 C C . ILE B 1 5 ? 55.396 12.113 88.197 1.00 19.50 296 ILE B C 1
ATOM 714 O O . ILE B 1 5 ? 56.534 12.600 88.087 1.00 20.09 296 ILE B O 1
ATOM 719 N N . ILE B 1 6 ? 55.154 10.906 88.701 1.00 17.90 297 ILE B N 1
ATOM 720 C CA . ILE B 1 6 ? 56.188 10.073 89.325 1.00 17.16 297 ILE B CA 1
ATOM 721 C C . ILE B 1 6 ? 56.195 8.722 88.634 1.00 16.18 297 ILE B C 1
ATOM 722 O O . ILE B 1 6 ? 55.122 8.225 88.247 1.00 15.60 297 ILE B O 1
ATOM 727 N N . ASP B 1 7 ? 57.391 8.149 88.440 1.00 15.63 298 ASP B N 1
ATOM 728 C CA . ASP B 1 7 ? 57.517 6.775 87.922 1.00 15.25 298 ASP B CA 1
ATOM 729 C C . ASP B 1 7 ? 56.882 6.604 86.546 1.00 14.79 298 ASP B C 1
ATOM 730 O O . ASP B 1 7 ? 56.229 5.600 86.291 1.00 15.59 298 ASP B O 1
ATOM 735 N N . LEU B 1 8 ? 57.070 7.566 85.658 1.00 14.66 299 LEU B N 1
ATOM 736 C CA . LEU B 1 8 ? 56.457 7.490 84.350 1.00 14.60 299 LEU B CA 1
ATOM 737 C C . LEU B 1 8 ? 57.048 6.346 83.541 1.00 14.76 299 LEU B C 1
ATOM 738 O O . LEU B 1 8 ? 58.274 6.251 83.385 1.00 16.02 299 LEU B O 1
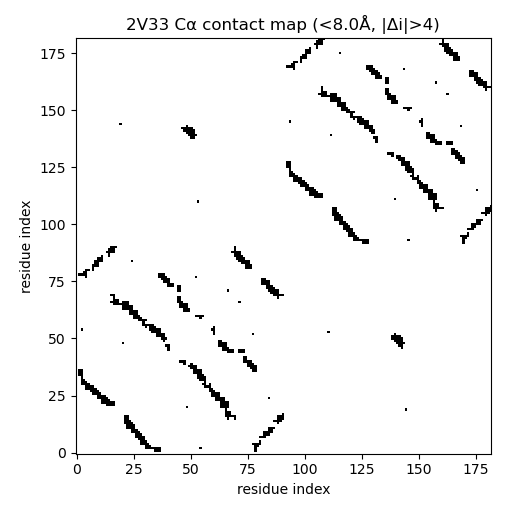ATOM 743 N N . THR B 1 9 ? 56.161 5.493 83.024 1.00 15.83 300 THR B N 1
ATOM 744 C CA A THR B 1 9 ? 56.572 4.406 82.151 0.50 16.41 300 THR B CA 1
ATOM 745 C CA B THR B 1 9 ? 56.588 4.426 82.100 0.50 16.03 300 THR B CA 1
ATOM 746 C C . THR B 1 9 ? 55.662 4.359 80.921 1.00 16.36 300 THR B C 1
ATOM 747 O O . THR B 1 9 ? 54.528 4.815 80.986 1.00 16.47 300 THR B O 1
ATOM 754 N N . CYS B 1 10 ? 56.166 3.834 79.819 1.00 16.28 301 CYS B N 1
ATOM 755 C CA . CYS B 1 10 ? 55.388 3.755 78.589 1.00 16.42 301 CYS B CA 1
ATOM 756 C C . CYS B 1 10 ? 55.334 2.335 78.078 1.00 17.28 301 CYS B C 1
ATOM 757 O O . CYS B 1 10 ? 56.329 1.608 78.160 1.00 18.62 301 CYS B O 1
ATOM 760 N N . THR B 1 11 ? 54.178 1.968 77.520 1.00 16.82 302 THR B N 1
ATOM 761 C CA A THR B 1 11 ? 53.996 0.696 76.813 0.50 17.26 302 THR B CA 1
ATOM 762 C CA B THR B 1 11 ? 54.023 0.704 76.794 0.50 17.99 302 THR B CA 1
ATOM 763 C C . THR B 1 11 ? 53.272 0.982 75.513 1.00 17.70 302 THR B C 1
ATOM 764 O O . THR B 1 11 ? 52.257 1.672 75.516 1.00 18.05 302 THR B O 1
ATOM 771 N N . VAL B 1 12 ? 53.794 0.480 74.400 1.00 17.86 303 VAL B N 1
ATOM 772 C CA . VAL B 1 12 ? 53.073 0.610 73.135 1.00 18.61 303 VAL B CA 1
ATOM 773 C C . VAL B 1 12 ? 52.220 -0.641 72.939 1.00 20.93 303 VAL B C 1
ATOM 774 O O . VAL B 1 12 ? 52.743 -1.768 72.865 1.00 21.73 303 VAL B O 1
ATOM 778 N N . ALA B 1 13 ? 50.913 -0.435 72.842 1.00 22.68 304 ALA B N 1
ATOM 779 C CA . ALA B 1 13 ? 49.940 -1.529 72.768 1.00 24.22 304 ALA B CA 1
ATOM 780 C C . ALA B 1 13 ? 49.904 -2.098 71.364 1.00 25.62 304 ALA B C 1
ATOM 781 O O . ALA B 1 13 ? 49.955 -3.329 71.163 1.00 27.11 304 ALA B O 1
ATOM 783 N N . THR B 1 14 ? 49.803 -1.194 70.394 1.00 25.41 305 THR B N 1
ATOM 784 C CA A THR B 1 14 ? 49.746 -1.571 68.991 0.50 25.80 305 THR B CA 1
ATOM 785 C CA B THR B 1 14 ? 49.729 -1.567 68.984 0.50 26.25 305 THR B CA 1
ATOM 786 C C . THR B 1 14 ? 50.381 -0.487 68.155 1.00 25.88 305 THR B C 1
ATOM 787 O O . THR B 1 14 ? 50.300 0.707 68.480 1.00 25.48 305 THR B O 1
ATOM 794 N N A CYS B 1 15 ? 50.926 -0.933 67.034 0.50 25.72 306 CYS B N 1
ATOM 795 N N B CYS B 1 15 ? 51.122 -0.880 67.129 0.50 26.77 306 CYS B N 1
ATOM 796 C CA A CYS B 1 15 ? 51.586 -0.071 66.112 0.50 26.37 306 CYS B CA 1
ATOM 797 C CA B CYS B 1 15 ? 51.455 0.058 66.070 0.50 27.55 306 CYS B CA 1
ATOM 798 C C A CYS B 1 15 ? 51.586 -0.693 64.718 0.50 27.72 306 CYS B C 1
ATOM 799 C C B CYS B 1 15 ? 51.560 -0.645 64.751 0.50 28.48 306 CYS B C 1
ATOM 800 O O A CYS B 1 15 ? 52.053 -1.818 64.520 0.50 28.13 306 CYS B O 1
ATOM 801 O O B CYS B 1 15 ? 52.071 -1.761 64.630 0.50 28.79 306 CYS B O 1
ATOM 806 N N . THR B 1 16 ? 50.994 0.033 63.779 1.00 29.17 307 THR B N 1
ATOM 807 C CA A THR B 1 16 ? 51.224 -0.182 62.374 0.50 30.22 307 THR B CA 1
ATOM 808 C CA B THR B 1 16 ? 51.277 -0.202 62.392 0.50 30.64 307 THR B CA 1
ATOM 809 C C . THR B 1 16 ? 51.910 1.106 61.956 1.00 31.45 307 THR B C 1
ATOM 810 O O . THR B 1 16 ? 51.434 2.194 62.314 1.00 31.72 307 THR B O 1
ATOM 817 N N . HIS B 1 17 ? 53.036 1.013 61.263 1.00 32.97 308 HIS B N 1
ATOM 818 C CA . HIS B 1 17 ? 53.653 2.235 60.776 1.00 35.61 308 HIS B CA 1
ATOM 819 C C . HIS B 1 17 ? 52.899 2.648 59.530 1.00 37.00 308 HIS B C 1
ATOM 820 O O . HIS B 1 17 ? 52.737 1.863 58.610 1.00 37.28 308 HIS B O 1
ATOM 827 N N . SER B 1 18 ? 52.371 3.865 59.554 1.00 38.77 309 SER B N 1
ATOM 828 C CA . SER B 1 18 ? 51.434 4.323 58.545 1.00 40.05 309 SER B CA 1
ATOM 829 C C . SER B 1 18 ? 51.453 5.830 58.504 1.00 40.55 309 SER B C 1
ATOM 830 O O . SER B 1 18 ? 52.129 6.479 59.317 1.00 40.98 309 SER B O 1
ATOM 833 N N . SER B 1 19 ? 50.716 6.384 57.546 1.00 40.50 310 SER B N 1
ATOM 834 C CA . SER B 1 19 ? 50.552 7.822 57.442 1.00 40.24 310 SER B CA 1
ATOM 835 C C . SER B 1 19 ? 49.520 8.349 58.447 1.00 39.28 310 SER B C 1
ATOM 836 O O . SER B 1 19 ? 49.518 9.535 58.747 1.00 39.95 310 SER B O 1
ATOM 839 N N . ASP B 1 20 ? 48.647 7.478 58.964 1.00 37.58 311 ASP B N 1
ATOM 840 C CA . ASP B 1 20 ? 47.685 7.911 59.988 1.00 35.04 311 ASP B CA 1
ATOM 841 C C . ASP B 1 20 ? 48.212 7.559 61.382 1.00 32.90 311 ASP B C 1
ATOM 842 O O . ASP B 1 20 ? 49.344 7.063 61.519 1.00 32.80 311 ASP B O 1
ATOM 847 N N A PHE B 1 21 ? 47.387 7.767 62.406 0.50 30.89 312 PHE B N 1
ATOM 848 N N B PHE B 1 21 ? 47.437 7.881 62.415 0.50 31.52 312 PHE B N 1
ATOM 849 C CA A PHE B 1 21 ? 47.749 7.361 63.761 0.50 28.77 312 PHE B CA 1
ATOM 850 C CA B PHE B 1 21 ? 47.881 7.645 63.783 0.50 30.08 312 PHE B CA 1
ATOM 851 C C A PHE B 1 21 ? 47.589 5.852 63.931 0.50 27.33 31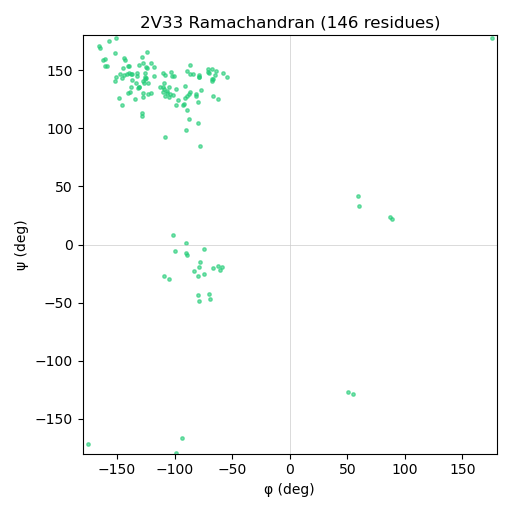2 PHE B C 1
ATOM 852 C C B PHE B 1 21 ? 47.762 6.154 64.112 0.50 28.95 312 PHE B C 1
ATOM 853 O O A PHE B 1 21 ? 46.576 5.369 64.418 0.50 26.71 312 PHE B O 1
ATOM 854 O O B PHE B 1 21 ? 48.722 5.391 63.925 0.50 29.72 312 PHE B O 1
ATOM 869 N N A GLY B 1 22 ? 48.613 5.114 63.504 0.50 26.11 313 GLY B N 1
ATOM 870 N N B GLY B 1 22 ? 46.595 5.729 64.571 0.50 27.13 313 GLY B N 1
ATOM 871 C CA A GLY B 1 22 ? 48.637 3.667 63.647 0.50 23.75 313 GLY B CA 1
ATOM 872 C CA B GLY B 1 22 ? 46.348 4.311 64.818 0.50 25.38 313 GLY B CA 1
ATOM 873 C C A GLY B 1 22 ? 49.172 3.183 64.981 0.50 22.71 313 GLY B C 1
ATOM 874 C C B GLY B 1 22 ? 47.363 3.653 65.737 0.50 24.11 313 GLY B C 1
ATOM 875 O O A GLY B 1 22 ? 49.194 1.985 65.241 0.50 22.24 313 GLY B O 1
ATOM 876 O O B GLY B 1 22 ? 47.144 2.546 66.222 0.50 23.99 313 GLY B O 1
ATOM 877 N N A GLY B 1 23 ? 49.587 4.110 6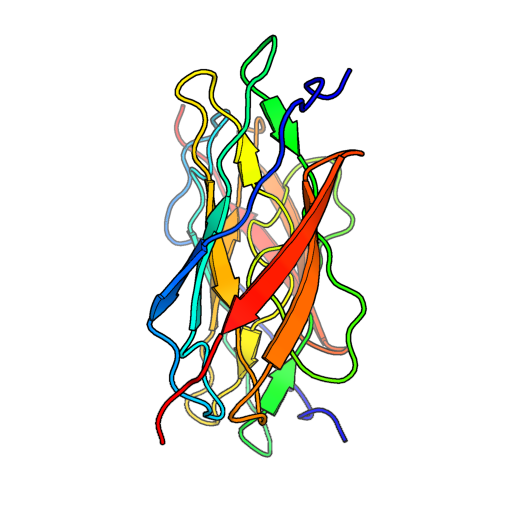5.840 0.50 21.50 314 GLY B N 1
ATOM 878 N N B GLY B 1 23 ? 48.481 4.322 65.978 0.50 22.85 314 GLY B N 1
ATOM 879 C CA A GLY B 1 23 ? 50.075 3.737 67.161 0.50 20.86 314 GLY B CA 1
ATOM 880 C CA B GLY B 1 23 ? 49.436 3.814 66.949 0.50 21.64 314 GLY B CA 1
ATOM 881 C C A GLY B 1 23 ? 49.166 4.117 68.322 0.50 20.31 314 GLY B C 1
ATOM 882 C C B GLY B 1 23 ? 48.876 4.113 68.323 0.50 20.66 314 GLY B C 1
ATOM 883 O O A GLY B 1 23 ? 48.592 5.202 68.347 0.50 20.07 314 GLY B O 1
ATOM 884 O O B GLY B 1 23 ? 48.285 5.176 68.532 0.50 20.28 314 GLY B O 1
ATOM 885 N N . VAL B 1 24 ? 49.035 3.192 69.271 1.00 19.29 315 VAL B N 1
ATOM 886 C CA . VAL B 1 24 ? 48.430 3.433 70.591 1.00 19.06 315 VAL B CA 1
ATOM 887 C C . VAL B 1 24 ? 49.450 3.145 71.699 1.00 18.40 315 VAL B C 1
ATOM 888 O O . VAL B 1 24 ? 50.047 2.053 71.735 1.00 17.63 315 VAL B O 1
ATOM 892 N N . LEU B 1 25 ? 49.636 4.088 72.625 1.00 18.03 316 LEU B N 1
ATOM 893 C CA . LEU B 1 25 ? 50.538 3.856 73.757 1.00 17.23 316 LEU B CA 1
ATOM 894 C C . LEU B 1 25 ? 49.818 4.159 75.057 1.00 18.03 316 LEU B C 1
ATOM 895 O O . LEU B 1 25 ? 48.847 4.933 75.073 1.00 17.80 316 LEU B O 1
ATOM 900 N N . THR B 1 26 ? 50.299 3.550 76.137 1.00 18.45 317 THR B N 1
ATOM 901 C CA . THR B 1 26 ? 49.750 3.808 77.460 1.00 18.88 317 THR B CA 1
ATOM 902 C C . THR B 1 26 ? 50.886 4.281 78.356 1.00 18.36 317 THR B C 1
ATOM 903 O O . THR B 1 26 ? 51.952 3.653 78.410 1.00 18.43 317 THR B O 1
ATOM 907 N N . LEU B 1 27 ? 50.664 5.408 79.034 1.00 17.43 318 LEU B N 1
ATOM 908 C CA . LEU B 1 27 ? 51.609 5.890 80.042 1.00 16.82 318 LEU B CA 1
ATOM 909 C C . LEU B 1 27 ? 51.065 5.476 81.406 1.00 17.78 318 LEU B C 1
ATOM 910 O O . LEU B 1 27 ? 49.874 5.652 81.674 1.00 19.12 318 LEU B O 1
ATOM 915 N N . THR B 1 28 ? 51.934 4.923 82.248 1.00 17.28 319 THR B N 1
ATOM 916 C CA A THR B 1 28 ? 51.603 4.599 83.636 0.50 17.56 319 THR B CA 1
ATOM 917 C CA B THR B 1 28 ? 51.585 4.637 83.636 0.50 18.00 319 THR B CA 1
ATOM 918 C C . THR B 1 28 ? 52.433 5.510 84.546 1.00 17.06 319 THR B C 1
ATOM 919 O O . THR B 1 28 ? 53.582 5.802 84.244 1.00 16.81 319 THR B O 1
ATOM 926 N N . TYR B 1 29 ? 51.847 5.958 85.657 1.00 16.38 320 TYR B N 1
ATOM 927 C CA . TYR B 1 29 ? 52.551 6.884 86.537 1.00 16.70 320 TYR B CA 1
ATOM 928 C C . TYR B 1 29 ? 51.805 6.923 87.855 1.00 17.70 320 TYR B C 1
ATOM 929 O O . TYR B 1 29 ? 50.706 6.346 87.972 1.00 18.41 320 TYR B O 1
ATOM 938 N N . LYS B 1 30 ? 52.415 7.578 88.833 1.00 17.72 321 LYS B N 1
ATOM 939 C CA . LYS B 1 30 ? 51.710 7.997 90.052 1.00 19.28 321 LYS B CA 1
ATOM 940 C C . LYS B 1 30 ? 51.582 9.511 90.037 1.00 20.52 321 LYS B C 1
ATOM 941 O O . LYS B 1 30 ? 52.438 10.211 89.496 1.00 18.86 321 LYS B O 1
ATOM 947 N N . THR B 1 31 ? 50.503 10.030 90.610 1.00 22.05 322 THR B N 1
ATOM 948 C CA . THR B 1 31 ? 50.362 11.483 90.735 1.00 25.05 322 THR B CA 1
ATOM 949 C C . THR B 1 31 ? 49.670 11.849 92.033 1.00 26.02 322 THR B C 1
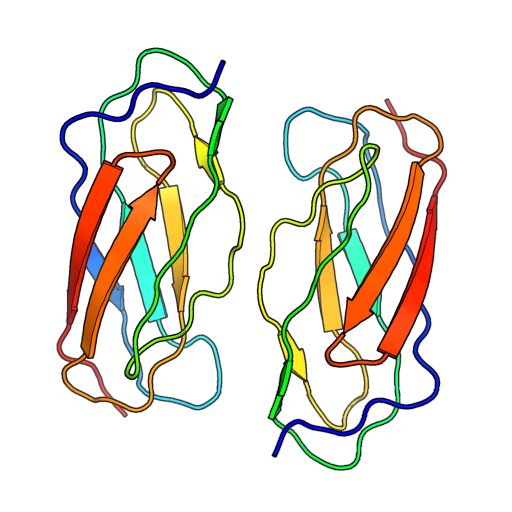ATOM 950 O O . THR B 1 31 ? 48.999 11.011 92.630 1.00 26.92 322 THR B O 1
ATOM 954 N N . ASN B 1 32 ? 49.856 13.107 92.430 1.00 27.64 323 ASN B N 1
ATOM 955 C CA . ASN B 1 32 ? 49.282 13.667 93.660 1.00 29.32 323 ASN B CA 1
ATOM 956 C C . ASN B 1 32 ? 47.831 14.146 93.521 1.00 30.21 323 ASN B C 1
ATOM 957 O O . ASN B 1 32 ? 47.103 14.238 94.523 1.00 30.71 323 ASN B O 1
ATOM 962 N N . LYS B 1 33 ? 47.419 14.440 92.286 1.00 30.52 324 LYS B N 1
ATOM 963 C CA . LYS B 1 33 ? 46.090 15.003 92.012 1.00 31.60 324 LYS B CA 1
ATOM 964 C C . LYS B 1 33 ? 45.689 14.856 90.548 1.00 31.04 324 LYS B C 1
ATOM 965 O O . LYS B 1 33 ? 46.547 14.670 89.678 1.00 31.04 324 LYS B O 1
ATOM 971 N N . ASN B 1 34 ? 44.382 14.914 90.282 1.00 31.10 325 ASN B N 1
ATOM 972 C CA . ASN B 1 34 ? 43.889 15.032 88.917 1.00 31.13 325 ASN B CA 1
ATOM 973 C C . ASN B 1 34 ? 44.281 16.393 88.369 1.00 30.85 325 ASN B C 1
ATOM 974 O O . ASN B 1 34 ? 44.274 17.384 89.100 1.00 31.25 325 ASN B O 1
ATOM 979 N N . GLY B 1 35 ? 44.640 16.450 87.092 1.00 30.03 326 GLY B N 1
ATOM 980 C CA . GLY B 1 35 ? 44.991 17.725 86.482 1.00 29.59 326 GLY B CA 1
ATOM 981 C C . GLY B 1 35 ? 45.258 17.598 85.000 1.00 29.12 326 GLY B C 1
ATOM 982 O O . GLY B 1 35 ? 45.015 16.540 84.407 1.00 29.57 326 GLY B O 1
ATOM 983 N N . ASP B 1 36 ? 45.747 18.683 84.410 1.00 28.86 327 ASP B N 1
ATOM 984 C CA . ASP B 1 36 ? 46.108 18.716 82.990 1.00 28.30 327 ASP B CA 1
ATOM 985 C C . ASP B 1 36 ? 47.612 18.682 82.857 1.00 27.27 327 ASP B C 1
ATOM 986 O O . ASP B 1 36 ? 48.332 19.398 83.567 1.00 26.81 327 ASP B O 1
ATOM 991 N N . CYS B 1 37 ? 48.090 17.851 81.932 1.00 25.82 328 CYS B N 1
ATOM 992 C CA . CYS B 1 37 ? 49.479 17.872 81.553 1.00 25.02 328 CYS B CA 1
ATOM 993 C C . CYS B 1 37 ? 49.609 18.000 80.052 1.00 24.23 328 CYS B C 1
ATOM 994 O O . CYS B 1 37 ? 48.878 17.331 79.313 1.00 25.07 328 CYS B O 1
ATOM 997 N N . SER B 1 38 ? 50.579 18.788 79.611 1.00 23.38 329 SER B N 1
ATOM 998 C CA . SER B 1 38 ? 50.976 18.772 78.211 1.00 23.99 329 SER B CA 1
ATOM 999 C C . SER B 1 38 ? 51.686 17.458 77.958 1.00 22.87 329 SER B C 1
ATOM 1000 O O . SER B 1 38 ? 52.313 16.897 78.868 1.00 22.71 329 SER B O 1
ATOM 1003 N N . VAL B 1 39 ? 51.584 16.990 76.726 1.00 22.50 330 VAL B N 1
ATOM 1004 C CA . VAL B 1 39 ? 52.360 15.828 76.268 1.00 21.48 330 VAL B CA 1
ATOM 1005 C C . VAL B 1 39 ? 53.131 16.222 75.012 1.00 23.18 330 VAL B C 1
ATOM 1006 O O . VAL B 1 39 ? 52.652 17.016 74.200 1.00 22.04 330 VAL B O 1
ATOM 1010 N N . HIS B 1 40 ? 54.340 15.692 74.858 1.00 23.10 331 HIS B N 1
ATOM 1011 C CA . HIS B 1 40 ? 55.193 16.038 73.714 1.00 24.98 331 HIS B CA 1
ATOM 1012 C C . HIS B 1 40 ? 56.086 14.858 73.391 1.00 25.08 331 HIS B C 1
ATOM 1013 O O . HIS B 1 40 ? 56.508 14.144 74.300 1.00 24.23 331 HIS B O 1
ATOM 1020 N N A SER B 1 41 ? 56.533 14.811 72.147 0.50 25.44 332 SER B N 1
ATOM 1021 N N B SER B 1 41 ? 56.225 14.537 72.097 0.50 25.29 332 SER B N 1
ATOM 1022 C CA A SER B 1 41 ? 57.741 14.079 71.811 0.50 25.89 332 SER B CA 1
ATOM 1023 C CA B SER B 1 41 ? 57.178 13.502 71.631 0.50 25.32 332 SER B CA 1
ATOM 1024 C C A SER B 1 41 ? 58.501 14.866 70.755 0.50 26.69 332 SER B C 1
ATOM 1025 C C B SER B 1 41 ? 58.464 14.208 71.264 0.50 25.55 332 SER B C 1
ATOM 1026 O O A SER B 1 41 ? 57.938 15.212 69.722 0.50 27.03 332 SER B O 1
ATOM 1027 O O B SER B 1 41 ? 58.450 15.283 70.663 0.50 25.67 332 SER B O 1
ATOM 1032 N N A HIS B 1 42 ? 59.761 15.175 71.044 0.50 27.47 333 HIS B N 1
ATOM 1033 N N B HIS B 1 42 ? 59.588 13.596 71.595 0.50 25.36 333 HIS B N 1
ATOM 1034 C CA A HIS B 1 42 ? 60.637 15.884 70.116 0.50 28.59 333 HIS B CA 1
ATOM 1035 C CA B HIS B 1 42 ? 60.838 14.314 71.467 0.50 25.51 333 HIS B CA 1
ATOM 1036 C C A HIS B 1 42 ? 61.379 14.890 69.221 0.50 28.74 333 HIS B C 1
ATOM 1037 C C B HIS B 1 42 ? 61.743 13.769 70.363 0.50 25.79 333 HIS B C 1
ATOM 1038 O O A HIS B 1 42 ? 62.604 14.925 69.102 0.50 29.36 333 HIS B O 1
ATOM 1039 O O B HIS B 1 42 ? 62.962 13.872 70.453 0.50 25.99 333 HIS B O 1
ATOM 1052 N N A SER B 1 43 ? 60.630 14.005 68.578 0.50 28.67 334 SER B N 1
ATOM 1053 N N B SER B 1 43 ? 61.123 13.234 69.309 0.50 26.13 334 SER B N 1
ATOM 1054 C CA A SER B 1 43 ? 61.241 12.953 67.784 0.50 28.70 334 SER B CA 1
ATOM 1055 C CA B SER B 1 43 ? 61.845 12.612 68.178 0.50 26.36 334 SER B CA 1
ATOM 1056 C C A SER B 1 43 ? 60.953 13.118 66.308 0.50 28.55 334 SER B C 1
ATOM 1057 C C B SER B 1 43 ? 61.316 13.008 66.798 0.50 26.71 334 SER B C 1
ATOM 1058 O O A SER B 1 43 ? 59.853 13.488 65.900 0.50 28.95 334 SER B O 1
ATOM 1059 O O B SER B 1 43 ? 60.252 13.622 66.680 0.50 27.76 334 SER B O 1
ATOM 1064 N N A ASN B 1 44 ? 61.948 12.836 65.495 0.50 28.03 335 ASN B N 1
ATOM 1065 N N B ASN B 1 44 ? 62.059 12.636 65.754 0.50 26.46 335 ASN B N 1
ATOM 1066 C CA A ASN B 1 44 ? 61.665 12.718 64.095 0.50 28.00 335 ASN B CA 1
ATOM 1067 C CA B ASN B 1 44 ? 61.579 12.763 64.373 0.50 26.70 335 ASN B CA 1
ATOM 1068 C C A ASN B 1 44 ? 60.737 11.524 63.882 0.50 26.97 335 ASN B C 1
ATOM 1069 C C B ASN B 1 44 ? 61.223 11.409 63.733 0.50 26.22 335 ASN B C 1
ATOM 1070 O O A ASN B 1 44 ? 59.775 11.612 63.121 0.50 27.25 335 ASN B O 1
ATOM 1071 O O B ASN B 1 44 ? 61.169 11.262 62.498 0.50 26.09 335 ASN B O 1
ATOM 1080 N N . VAL B 1 45 ? 60.987 10.427 64.599 1.00 25.65 336 VAL B N 1
ATOM 1081 C CA A VAL B 1 45 ? 60.485 9.130 64.153 0.50 24.83 336 VAL B CA 1
ATOM 1082 C CA B VAL B 1 45 ? 60.532 9.095 64.220 0.50 24.98 336 VAL B CA 1
ATOM 1083 C C . VAL B 1 45 ? 59.025 8.880 64.465 1.00 24.19 336 VAL B C 1
ATOM 1084 O O . VAL B 1 45 ? 58.403 8.046 63.821 1.00 24.82 336 VAL B O 1
ATOM 1091 N N . ALA B 1 46 ? 58.461 9.623 65.416 1.00 22.60 337 ALA B N 1
ATOM 1092 C CA . ALA B 1 46 ? 57.070 9.437 65.784 1.00 21.83 337 ALA B CA 1
ATOM 1093 C C . ALA B 1 46 ? 56.451 10.778 66.124 1.00 21.84 337 ALA B C 1
ATOM 1094 O O . ALA B 1 46 ? 57.132 11.661 66.652 1.00 23.16 337 ALA B O 1
ATOM 1096 N N . THR B 1 47 ? 55.173 10.912 65.792 1.00 20.46 338 THR B N 1
ATOM 1097 C CA A THR B 1 47 ? 54.458 12.135 66.103 0.50 20.92 338 THR B CA 1
ATOM 1098 C CA B THR B 1 47 ? 54.393 12.147 65.996 0.50 20.40 338 THR B CA 1
ATOM 1099 C C . THR B 1 47 ? 53.187 11.811 66.858 1.00 19.97 338 THR B C 1
ATOM 1100 O O . THR B 1 47 ? 52.419 10.938 66.482 1.00 19.49 338 THR B O 1
ATOM 1107 N N . LEU B 1 48 ? 53.007 12.516 67.977 1.00 20.55 339 LEU B N 1
ATOM 1108 C CA . LEU B 1 48 ? 51.850 12.295 68.828 1.00 20.04 339 LEU B CA 1
ATOM 1109 C C . LEU B 1 48 ? 50.649 12.986 68.240 1.00 19.93 339 LEU B C 1
ATOM 1110 O O . LEU B 1 48 ? 50.772 14.073 67.680 1.00 21.17 339 LEU B O 1
ATOM 1115 N N . GLN B 1 49 ? 49.496 12.355 68.396 1.00 18.87 340 GLN B N 1
ATOM 1116 C CA . GLN B 1 49 ? 48.231 13.026 68.069 1.00 19.40 340 GLN B CA 1
ATOM 1117 C C . GLN B 1 49 ? 47.926 14.135 69.068 1.00 19.91 340 GLN B C 1
ATOM 1118 O O . GLN B 1 49 ? 47.473 15.215 68.674 1.00 19.81 340 GLN B O 1
ATOM 1124 N N . GLU B 1 50 ? 48.159 13.856 70.346 1.00 19.62 341 GLU B N 1
ATOM 1125 C CA . GLU B 1 50 ? 47.754 14.730 71.454 1.00 19.72 341 GLU B CA 1
ATOM 1126 C C . GLU B 1 50 ? 48.777 15.772 71.844 1.00 20.46 341 GLU B C 1
ATOM 1127 O O . GLU B 1 50 ? 49.988 15.566 71.732 1.00 20.49 341 GLU B O 1
ATOM 1133 N N . ALA B 1 51 ? 48.244 16.902 72.333 1.00 19.51 342 ALA B N 1
ATOM 1134 C CA . ALA B 1 51 ? 49.006 18.002 72.926 1.00 19.81 342 ALA B CA 1
ATOM 1135 C C . ALA B 1 51 ? 48.848 17.991 74.435 1.00 20.30 342 ALA B C 1
ATOM 1136 O O . ALA B 1 51 ? 49.747 18.435 75.159 1.00 20.66 342 ALA B O 1
ATOM 1138 N N . THR B 1 52 ? 47.696 17.504 74.896 1.00 21.00 343 THR B N 1
ATOM 1139 C CA A THR B 1 52 ? 47.407 17.520 76.324 0.50 21.74 343 THR B CA 1
ATOM 1140 C CA B THR B 1 52 ? 47.320 17.564 76.310 0.50 21.97 343 THR B CA 1
ATOM 1141 C C . THR B 1 52 ? 46.687 16.254 76.758 1.00 21.76 343 THR B C 1
ATOM 1142 O O . THR B 1 52 ? 46.029 15.572 75.964 1.00 22.42 343 THR B O 1
ATOM 1149 N N . ALA B 1 53 ? 46.871 15.921 78.029 1.00 22.44 344 ALA B N 1
ATOM 1150 C CA . ALA B 1 53 ? 46.246 14.773 78.617 1.00 23.27 344 ALA B CA 1
ATOM 1151 C C . ALA B 1 53 ? 45.620 15.167 79.940 1.00 24.07 344 ALA B C 1
ATOM 1152 O O . ALA B 1 53 ? 46.157 16.002 80.666 1.00 23.96 344 ALA B O 1
ATOM 1154 N N . LYS B 1 54 ? 44.488 14.541 80.227 1.00 25.27 345 LYS B N 1
ATOM 1155 C CA . LYS B 1 54 ? 43.839 14.646 81.527 1.00 26.81 345 LYS B CA 1
ATOM 1156 C C . LYS B 1 54 ? 44.426 13.569 82.425 1.00 26.59 345 LYS B C 1
ATOM 1157 O O . LYS B 1 54 ? 44.176 12.374 82.255 1.00 26.90 345 LYS B O 1
ATOM 1163 N N . VAL B 1 55 ? 45.231 14.010 83.374 1.00 26.71 346 VAL B N 1
ATOM 1164 C CA . VAL B 1 55 ? 45.899 13.088 84.287 1.00 27.21 346 VAL B CA 1
ATOM 1165 C C . VAL B 1 55 ? 45.003 12.772 85.471 1.00 28.15 346 VAL B C 1
ATOM 1166 O O . VAL B 1 55 ? 44.434 13.681 86.082 1.00 27.72 346 VAL B O 1
ATOM 1170 N N . LYS B 1 56 ? 44.864 11.483 85.768 1.00 29.03 347 LYS B N 1
ATOM 1171 C CA . LYS B 1 56 ? 44.042 11.012 86.881 1.00 29.85 347 LYS B CA 1
ATOM 1172 C C . LYS B 1 56 ? 44.892 10.273 87.902 1.00 29.27 347 LYS B C 1
ATOM 1173 O O . LYS B 1 56 ? 45.916 9.671 87.563 1.00 29.25 347 LYS B O 1
ATOM 1179 N N . THR B 1 57 ? 44.449 10.278 89.153 1.00 28.84 348 THR B N 1
ATOM 1180 C CA . THR B 1 57 ? 45.139 9.518 90.194 1.00 27.87 348 THR B CA 1
ATOM 1181 C C . THR B 1 57 ? 45.146 8.005 89.924 1.00 27.17 348 THR B C 1
ATOM 1182 O O . THR B 1 57 ? 45.963 7.281 90.487 1.00 27.53 348 THR B O 1
ATOM 1186 N N . ALA B 1 58 ? 44.247 7.531 89.054 1.00 26.52 349 ALA B N 1
ATOM 1187 C CA . ALA B 1 58 ? 44.205 6.118 88.649 1.00 26.18 349 ALA B CA 1
ATOM 1188 C C . ALA B 1 58 ? 45.520 5.697 87.965 1.00 25.25 349 ALA B C 1
ATOM 1189 O O . ALA B 1 58 ? 45.846 4.501 87.876 1.00 25.51 349 ALA B O 1
ATOM 1191 N N . GLY B 1 59 ? 46.248 6.683 87.452 1.00 24.19 350 GLY B N 1
ATOM 1192 C CA . GLY B 1 59 ? 47.630 6.451 87.013 1.00 23.24 350 GLY B CA 1
ATOM 1193 C C . GLY B 1 59 ? 47.875 5.957 85.596 1.00 22.46 350 GLY B C 1
ATOM 1194 O O . GLY B 1 59 ? 48.910 5.364 85.335 1.00 21.34 350 GLY B O 1
ATOM 1195 N N . LYS B 1 60 ? 46.940 6.202 84.676 1.00 22.31 351 LYS B N 1
ATOM 1196 C CA . LYS B 1 60 ? 47.075 5.799 83.264 1.00 22.30 351 LYS B CA 1
ATOM 1197 C C . LYS B 1 60 ? 46.613 6.923 82.348 1.00 22.09 351 LYS B C 1
ATOM 1198 O O . LYS B 1 60 ? 45.607 7.608 82.623 1.00 23.42 351 LYS B O 1
ATOM 1204 N N . VAL B 1 61 ? 47.332 7.095 81.249 1.00 20.88 352 VAL B N 1
ATOM 1205 C CA . VAL B 1 61 ? 46.955 7.999 80.153 1.00 21.01 352 VAL B CA 1
ATOM 1206 C C . VAL B 1 61 ? 47.151 7.219 78.857 1.00 21.08 352 VAL B C 1
ATOM 1207 O O . VAL B 1 61 ? 48.141 6.515 78.717 1.00 20.61 352 VAL B O 1
ATOM 1211 N N . THR B 1 62 ? 46.232 7.348 77.907 1.00 20.45 353 THR B N 1
ATOM 1212 C CA . THR B 1 62 ? 46.394 6.716 76.603 1.00 20.75 353 THR B CA 1
ATOM 1213 C C . THR B 1 62 ? 46.632 7.802 75.567 1.00 20.38 353 THR B C 1
ATOM 1214 O O . THR B 1 62 ? 45.898 8.799 75.527 1.00 21.41 353 THR B O 1
ATOM 1218 N N . LEU B 1 63 ? 47.671 7.616 74.741 1.00 18.91 354 LEU B N 1
ATOM 1219 C CA . LEU B 1 63 ? 47.963 8.524 73.639 1.00 18.26 354 LEU B CA 1
ATOM 1220 C C . LEU B 1 63 ? 48.012 7.769 72.336 1.00 18.39 354 LEU B C 1
ATOM 1221 O O . LEU B 1 63 ? 48.059 6.536 72.329 1.00 17.88 354 LEU B O 1
ATOM 1226 N N . HIS B 1 64 ? 47.969 8.518 71.243 1.00 17.98 355 HIS B N 1
ATOM 1227 C CA . HIS B 1 64 ? 48.046 7.945 69.898 1.00 17.99 355 HIS B CA 1
ATOM 1228 C C . HIS B 1 64 ? 49.167 8.590 69.147 1.00 17.93 355 HIS B C 1
ATOM 1229 O O . HIS B 1 64 ? 49.546 9.729 69.424 1.00 17.95 355 HIS B O 1
ATOM 1236 N N . PHE B 1 65 ? 49.719 7.841 68.198 1.00 18.14 356 PHE B N 1
ATOM 1237 C CA . PHE B 1 65 ? 50.858 8.343 67.458 1.00 17.32 356 PHE B CA 1
ATOM 1238 C C . PHE B 1 65 ? 50.925 7.742 66.066 1.00 17.75 356 PHE B C 1
ATOM 1239 O O . PHE B 1 65 ? 50.294 6.734 65.787 1.00 18.04 356 PHE B O 1
ATOM 1247 N N A SER B 1 66 ? 51.704 8.404 65.223 0.50 17.38 357 SER B N 1
ATOM 1248 N N B SER B 1 66 ? 51.690 8.397 65.201 0.50 17.28 357 SER B N 1
ATOM 1249 C CA A SER B 1 66 ? 51.990 7.967 63.874 0.50 18.47 357 SER B CA 1
ATOM 1250 C CA B SER B 1 66 ? 51.966 7.901 63.859 0.50 18.19 357 SER B CA 1
ATOM 1251 C C A SER B 1 66 ? 53.493 7.755 63.786 0.50 18.14 357 SER B C 1
ATOM 1252 C C B SER B 1 66 ? 53.474 7.837 63.651 0.50 18.12 357 SER B C 1
ATOM 1253 O O A SER B 1 66 ? 54.257 8.447 64.459 0.50 18.31 357 SER B O 1
ATOM 1254 O O B SER B 1 66 ? 54.216 8.720 64.070 0.50 18.38 357 SER B O 1
ATOM 1259 N N . THR B 1 67 ? 53.901 6.785 62.966 1.00 18.50 358 THR B N 1
ATOM 1260 C CA . THR B 1 67 ? 55.327 6.555 62.652 1.00 18.59 358 THR B CA 1
ATOM 1261 C C . THR B 1 67 ? 55.465 5.889 61.296 1.00 19.50 358 THR B C 1
ATOM 1262 O O . THR B 1 67 ? 54.585 5.124 60.902 1.00 20.75 358 THR B O 1
ATOM 1266 N N . ALA B 1 68 ? 56.563 6.195 60.598 1.00 19.71 359 ALA B N 1
ATOM 1267 C CA . ALA B 1 68 ? 56.910 5.521 59.340 1.00 21.13 359 ALA B CA 1
ATOM 1268 C C . ALA B 1 68 ? 57.960 4.460 59.614 1.00 21.50 359 ALA B C 1
ATOM 1269 O O . ALA B 1 68 ? 58.342 3.704 58.704 1.00 22.64 359 ALA B O 1
ATOM 1271 N N . SER B 1 69 ? 58.435 4.413 60.857 1.00 21.56 360 SER B N 1
ATOM 1272 C CA . SER B 1 69 ? 59.501 3.490 61.217 1.00 22.16 360 SER B CA 1
ATOM 1273 C C . SER B 1 69 ? 58.982 2.133 61.605 1.00 21.97 360 SER B C 1
ATOM 1274 O O . SER B 1 69 ? 57.918 2.001 62.213 1.00 22.25 360 SER B O 1
ATOM 1277 N N . ALA B 1 70 ? 59.768 1.102 61.279 1.00 22.20 361 ALA B N 1
ATOM 1278 C CA . ALA B 1 70 ? 59.452 -0.238 61.734 1.00 21.72 361 ALA B CA 1
ATOM 1279 C C . ALA B 1 70 ? 59.765 -0.439 63.224 1.00 19.84 361 ALA B C 1
ATOM 1280 O O . ALA B 1 70 ? 59.160 -1.296 63.869 1.00 21.05 361 ALA B O 1
ATOM 1282 N N . SER B 1 71 ? 60.701 0.356 63.743 1.00 19.69 362 SER B N 1
ATOM 1283 C CA A SER B 1 71 ? 61.207 0.168 65.099 0.50 18.11 362 SER B CA 1
ATOM 1284 C CA B SER B 1 71 ? 61.201 0.163 65.108 0.50 19.36 362 SER B CA 1
ATOM 1285 C C . SER B 1 71 ? 61.302 1.473 65.897 1.00 18.24 362 SER B C 1
ATOM 1286 O O . SER B 1 71 ? 62.365 1.833 66.398 1.00 18.36 362 SER B O 1
ATOM 1291 N N . PRO B 1 72 ? 60.163 2.203 66.029 1.00 18.24 363 PRO B N 1
ATOM 1292 C CA . PRO B 1 72 ? 60.255 3.493 66.658 1.00 17.34 363 PRO B CA 1
ATOM 1293 C C . PRO B 1 72 ? 60.594 3.414 68.141 1.00 16.77 363 PRO B C 1
ATOM 1294 O O . PRO B 1 72 ? 60.125 2.541 68.862 1.00 16.91 363 PRO B O 1
ATOM 1298 N N . SER B 1 73 ? 61.427 4.341 68.565 1.00 16.85 364 SER B N 1
ATOM 1299 C CA . SER B 1 73 ? 61.600 4.599 69.984 1.00 16.53 364 SER B CA 1
ATOM 1300 C C . SER B 1 73 ? 61.681 6.120 70.102 1.00 17.34 364 SER B C 1
ATOM 1301 O O . SER B 1 73 ? 62.420 6.792 69.355 1.00 18.28 364 SER B O 1
ATOM 1304 N N . PHE B 1 74 ? 60.888 6.648 71.034 1.00 16.48 365 PHE B N 1
ATOM 1305 C CA . PHE B 1 74 ? 60.737 8.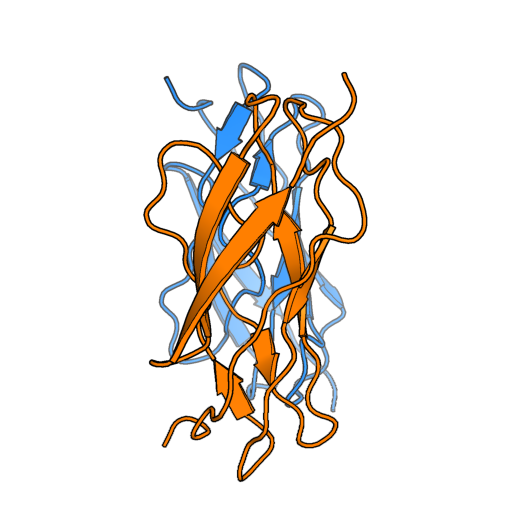080 71.181 1.00 16.22 365 PHE B CA 1
ATOM 1306 C C . PHE B 1 74 ? 60.424 8.411 72.618 1.00 15.70 365 PHE B C 1
ATOM 1307 O O . PHE B 1 74 ? 59.715 7.669 73.288 1.00 16.34 365 PHE B O 1
ATOM 1315 N N . VAL B 1 75 ? 60.948 9.544 73.085 1.00 16.45 366 VAL B N 1
ATOM 1316 C CA . VAL B 1 75 ? 60.714 9.961 74.461 1.00 16.17 366 VAL B CA 1
ATOM 1317 C C . VAL B 1 75 ? 59.451 10.807 74.492 1.00 16.13 366 VAL B C 1
ATOM 1318 O O . VAL B 1 75 ? 59.319 11.759 73.716 1.00 17.11 366 VAL B O 1
ATOM 1322 N N . VAL B 1 76 ? 58.534 10.427 75.370 1.00 16.20 367 VAL B N 1
ATOM 1323 C CA . VAL B 1 76 ? 57.288 11.164 75.568 1.00 16.83 367 VAL B CA 1
ATOM 1324 C C . VAL B 1 76 ? 57.340 11.865 76.922 1.00 17.59 367 VAL B C 1
ATOM 1325 O O . VAL B 1 76 ? 57.726 11.270 77.934 1.00 17.23 367 VAL B O 1
ATOM 1329 N N . SER B 1 77 ? 56.958 13.138 76.951 1.00 17.88 368 SER B N 1
ATOM 1330 C CA . SER B 1 77 ? 56.864 13.830 78.226 1.00 19.27 368 SER B CA 1
ATOM 1331 C C . SER B 1 77 ? 55.401 13.916 78.635 1.00 18.46 368 SER B C 1
ATOM 1332 O O . SER B 1 77 ? 54.518 14.032 77.782 1.00 19.78 368 SER B O 1
ATOM 1335 N N . LEU B 1 78 ? 55.159 13.817 79.932 1.00 17.75 369 LEU B N 1
ATOM 1336 C CA . LEU B 1 78 ? 53.847 14.043 80.525 1.00 18.19 369 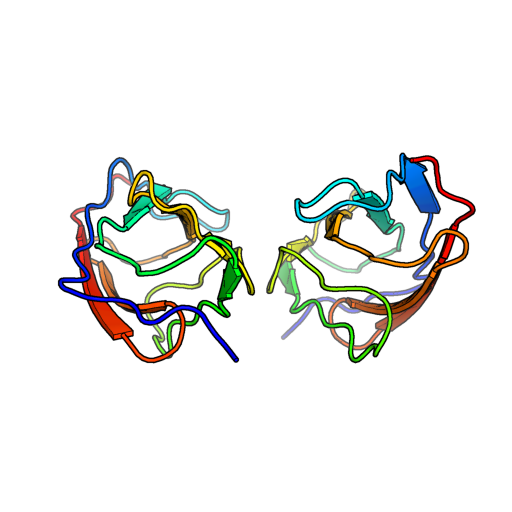LEU B CA 1
ATOM 1337 C C . LEU B 1 78 ? 54.114 15.045 81.629 1.00 18.90 369 LEU B C 1
ATOM 1338 O O . LEU B 1 78 ? 54.759 14.719 82.617 1.00 18.08 369 LEU B O 1
ATOM 1343 N N . CYS B 1 79 ? 53.635 16.282 81.460 1.00 20.09 370 CYS B N 1
ATOM 1344 C CA . CYS B 1 79 ? 54.088 17.364 82.341 1.00 21.78 370 CYS B CA 1
ATOM 1345 C C . CYS B 1 79 ? 55.636 17.400 82.277 1.00 21.05 370 CYS B C 1
ATOM 1346 O O . CYS B 1 79 ? 56.182 17.403 81.166 1.00 22.12 370 CYS B O 1
ATOM 1349 N N . SER B 1 80 ? 56.359 17.395 83.405 1.00 21.04 371 SER B N 1
ATOM 1350 C CA A SER B 1 80 ? 57.833 17.433 83.311 0.50 21.13 371 SER B CA 1
ATOM 1351 C CA B SER B 1 80 ? 57.831 17.435 83.398 0.50 21.18 371 SER B CA 1
ATOM 1352 C C . SER B 1 80 ? 58.499 16.057 83.247 1.00 20.74 371 SER B C 1
ATOM 1353 O O . SER B 1 80 ? 59.704 15.970 83.008 1.00 22.03 371 SER B O 1
ATOM 1358 N N . ALA B 1 81 ? 57.719 14.992 83.418 1.00 20.08 372 ALA B N 1
ATOM 1359 C CA . ALA B 1 81 ? 58.255 13.623 83.413 1.00 18.84 372 ALA B CA 1
ATOM 1360 C C . ALA B 1 81 ? 58.514 13.141 81.995 1.00 18.44 372 ALA B C 1
ATOM 1361 O O . ALA B 1 81 ? 57.765 13.475 81.091 1.00 18.68 372 ALA B O 1
ATOM 1363 N N . ARG B 1 82 ? 59.552 12.324 81.813 1.00 17.20 373 ARG B N 1
ATOM 1364 C CA . ARG B 1 82 ? 59.906 11.825 80.491 1.00 16.98 373 ARG B CA 1
ATOM 1365 C C . ARG B 1 82 ? 60.102 10.316 80.551 1.00 16.13 373 ARG B C 1
ATOM 1366 O O . ARG B 1 82 ? 60.763 9.814 81.474 1.00 15.46 373 ARG B O 1
ATOM 1374 N N . ALA B 1 83 ? 59.546 9.605 79.565 1.00 15.41 374 ALA B N 1
ATOM 1375 C CA . ALA B 1 83 ? 59.701 8.150 79.470 1.00 15.46 374 ALA B CA 1
ATOM 1376 C C . ALA B 1 83 ? 59.911 7.730 78.024 1.00 15.29 374 ALA B C 1
ATOM 1377 O O . ALA B 1 83 ? 59.375 8.338 77.102 1.00 15.78 374 ALA B O 1
ATOM 1379 N N . THR B 1 84 ? 60.683 6.669 77.836 1.00 14.87 375 THR B N 1
ATOM 1380 C CA . THR B 1 84 ? 60.897 6.087 76.513 1.00 15.06 375 THR B CA 1
ATOM 1381 C C . THR B 1 84 ? 59.746 5.171 76.121 1.00 15.01 375 THR B C 1
ATOM 1382 O O . THR B 1 84 ? 59.340 4.299 76.898 1.00 14.81 375 THR B O 1
ATOM 1386 N N . CYS B 1 85 ? 59.199 5.420 74.932 1.00 14.91 376 CYS B N 1
ATOM 1387 C CA . CYS B 1 85 ? 58.245 4.504 74.301 1.00 14.46 376 CYS B CA 1
ATOM 1388 C C . CYS B 1 85 ? 58.948 3.791 73.158 1.00 15.01 376 CYS B C 1
ATOM 1389 O O . CYS B 1 85 ? 59.580 4.435 72.310 1.00 15.77 376 CYS B O 1
ATOM 1392 N N . SER B 1 86 ? 58.828 2.470 73.124 1.00 14.52 377 SER B N 1
ATOM 1393 C CA . SER B 1 86 ? 59.527 1.708 72.119 1.00 14.57 377 SER B CA 1
ATOM 1394 C C . SER B 1 86 ? 58.600 0.648 71.556 1.00 14.56 377 SER B C 1
ATOM 1395 O O . SER B 1 86 ? 57.799 0.071 72.286 1.00 15.16 377 SER B O 1
ATOM 1398 N N . ALA B 1 87 ? 58.750 0.336 70.264 1.00 15.37 378 ALA B N 1
ATOM 1399 C CA . ALA B 1 87 ? 57.896 -0.702 69.682 1.00 15.85 378 ALA B CA 1
ATOM 1400 C C . ALA B 1 87 ? 58.474 -1.272 68.400 1.00 16.63 378 ALA B C 1
ATOM 1401 O O . ALA B 1 87 ? 59.207 -0.584 67.690 1.00 16.91 378 ALA B O 1
ATOM 1403 N N . SER B 1 88 ? 58.096 -2.521 68.110 1.00 18.76 379 SER B N 1
ATOM 1404 C CA . SER B 1 88 ? 58.189 -3.070 66.746 1.00 20.32 379 SER B CA 1
ATOM 1405 C C . SER B 1 88 ? 56.816 -2.938 66.086 1.00 22.18 379 SER B C 1
ATOM 1406 O O . SER B 1 88 ? 55.831 -3.409 66.647 1.00 22.36 379 SER B O 1
ATOM 1409 N N . CYS B 1 89 ? 56.760 -2.276 64.925 1.00 24.93 380 CYS B N 1
ATOM 1410 C CA . CYS B 1 89 ? 55.474 -1.932 64.267 1.00 27.12 380 CYS B CA 1
ATOM 1411 C C . CYS B 1 89 ? 55.232 -2.728 63.010 1.00 29.65 380 CYS B C 1
ATOM 1412 O O . CYS B 1 89 ? 56.124 -2.859 62.178 1.00 30.23 380 CYS B O 1
ATOM 1415 N N . GLU B 1 90 ? 54.003 -3.217 62.863 1.00 32.05 381 GLU B N 1
ATOM 1416 C CA . GLU B 1 90 ? 53.621 -3.998 61.689 1.00 34.69 381 GLU B CA 1
ATOM 1417 C C . GLU B 1 90 ? 53.525 -3.110 60.455 1.00 34.57 381 GLU B C 1
ATOM 1418 O O . GLU B 1 90 ? 53.213 -1.925 60.558 1.00 34.52 381 GLU B O 1
ATOM 1424 N N . PRO B 1 91 ? 53.834 -3.670 59.277 1.00 35.25 382 PRO B N 1
ATOM 1425 C CA . PRO B 1 91 ? 53.628 -2.877 58.083 1.00 35.53 382 PRO B CA 1
ATOM 1426 C C . PRO B 1 91 ? 52.136 -2.741 57.775 1.00 35.86 382 PRO B C 1
ATOM 1427 O O . PRO B 1 91 ? 51.295 -3.559 58.172 1.00 36.09 382 PRO B O 1
#

Solvent-accessible surface area: 9205 Å² total; per-residue (Å²): 189,63,7,78,16,88,96,22,74,25,87,25,67,85,10,49,57,49,89,63,43,16,1,46,0,34,0,35,13,137,20,95,74,79,25,86,2,45,2,91,25,178,39,175,49,7,51,12,48,8,27,34,7,37,0,74,84,95,5,133,10,74,1,60,0,8,6,104,27,54,84,1,62,6,72,0,12,0,25,109,16,188,11,77,0,64,23,94,15,99,149,201,56,7,76,21,82,86,24,80,19,88,25,67,85,12,54,45,49,94,65,47,22,0,47,0,35,0,51,8,123,21,99,81,84,22,64,2,46,3,94,26,178,29,140,59,2,68,12,46,8,29,21,6,31,1,71,86,92,4,120,10,74,1,61,0,8,5,94,33,57,82,2,60,6,67,0,12,0,25,114,18,173,11,80,0,64,23,108,11,126,146

Sequence (182 aa):
EAPTIIDLTTCTVATCTTHSSDFGGVLTLTTYKTNKNGDCSVHSHSNVVATLQEATTAKVKTAGKKVTLHFSSTASASSPSFVVSLCSARATCSASCEPEAPTIIDLTTCTTVATTCCTTHSSDFFGGGGVLTLTTYKTNKNGDCSVHSSHHSSNNVVATTLQEATTAKVKTAGKVTLHFSSTASASSPSFVVSLCSSARATCSASCEP